Protein AF-A0A0N4T976-F1 (afdb_monomer_lite)

pLDDT: mean 85.01, std 13.7, range [32.41, 97.25]

Organism: Brugia pahangi (NCBI:txid6280)

Structure (mmCIF, N/CA/C/O backbone):
data_AF-A0A0N4T976-F1
#
_entry.id   AF-A0A0N4T976-F1
#
loop_
_atom_site.group_PDB
_atom_site.id
_atom_site.type_symbol
_atom_site.label_atom_id
_atom_site.label_alt_id
_atom_site.label_comp_id
_atom_site.label_asym_id
_atom_site.label_entity_id
_atom_site.label_seq_id
_atom_site.pdbx_PDB_ins_code
_atom_site.Cartn_x
_atom_site.Cartn_y
_atom_site.Cartn_z
_atom_site.occupancy
_atom_site.B_iso_or_equiv
_atom_site.auth_seq_id
_atom_site.auth_comp_id
_atom_site.auth_asym_id
_atom_site.auth_atom_id
_atom_site.pdbx_PDB_model_num
ATOM 1 N N . MET A 1 1 ? -17.315 -23.292 -9.690 1.00 34.66 1 MET A N 1
ATOM 2 C CA . MET A 1 1 ? -17.155 -23.236 -8.217 1.00 34.66 1 MET A CA 1
ATOM 3 C C . MET A 1 1 ? -16.411 -21.990 -7.706 1.00 34.66 1 MET A C 1
ATOM 5 O O . MET A 1 1 ? -16.457 -21.754 -6.511 1.00 34.66 1 MET A O 1
ATOM 9 N N . GLY A 1 2 ? -15.776 -21.158 -8.552 1.00 32.41 2 GLY A N 1
ATOM 10 C CA . GLY A 1 2 ? -15.021 -19.973 -8.093 1.00 32.41 2 GLY A CA 1
ATOM 11 C C . GLY A 1 2 ? -15.820 -18.677 -7.853 1.00 32.41 2 GLY A C 1
ATOM 12 O O . GLY A 1 2 ? -15.347 -17.818 -7.122 1.00 32.41 2 GLY A O 1
ATOM 13 N N . SER A 1 3 ? -17.024 -18.519 -8.417 1.00 35.00 3 SER A N 1
ATOM 14 C CA . SER A 1 3 ? -17.801 -17.266 -8.312 1.00 35.00 3 SER A CA 1
ATOM 15 C C . SER A 1 3 ? -18.622 -17.134 -7.023 1.00 35.00 3 SER A C 1
ATOM 17 O O . SER A 1 3 ? -18.821 -16.027 -6.536 1.00 35.00 3 SER A O 1
ATOM 19 N N . SER A 1 4 ? -19.076 -18.248 -6.442 1.00 42.22 4 SER A N 1
ATOM 20 C CA . SER A 1 4 ? -19.858 -18.252 -5.197 1.00 42.22 4 SER A CA 1
ATOM 21 C C . SER A 1 4 ? -18.994 -18.007 -3.958 1.00 42.22 4 SER A C 1
ATOM 23 O O . SER A 1 4 ? -19.453 -17.396 -2.997 1.00 42.22 4 SER A O 1
ATOM 25 N N . ASN A 1 5 ? -17.733 -18.454 -3.975 1.00 56.62 5 ASN A N 1
ATOM 26 C CA . ASN A 1 5 ? -16.803 -18.227 -2.867 1.00 56.62 5 ASN A CA 1
ATOM 27 C C . ASN A 1 5 ? -16.339 -16.765 -2.808 1.00 56.62 5 ASN A C 1
ATOM 29 O O . ASN A 1 5 ? -16.358 -16.187 -1.727 1.00 56.62 5 ASN A O 1
ATOM 33 N N . SER A 1 6 ? -16.044 -16.130 -3.951 1.00 60.19 6 SER A N 1
ATOM 34 C CA . SER A 1 6 ? -15.643 -14.715 -3.973 1.00 60.19 6 SER A CA 1
ATOM 35 C C . SER A 1 6 ? -16.775 -13.762 -3.567 1.00 60.19 6 SER A C 1
ATOM 37 O O . SER A 1 6 ? -16.537 -12.791 -2.853 1.00 60.19 6 SER A O 1
ATOM 39 N N . GLN A 1 7 ? -18.024 -14.050 -3.955 1.00 62.41 7 GLN A N 1
ATOM 40 C CA . GLN A 1 7 ? -19.192 -13.276 -3.514 1.00 62.41 7 GLN A CA 1
ATOM 41 C C . GLN A 1 7 ? -19.429 -13.398 -2.004 1.00 62.41 7 GLN A C 1
ATOM 43 O O . GLN A 1 7 ? -19.669 -12.391 -1.337 1.00 62.41 7 GLN A O 1
ATOM 48 N N . ASN A 1 8 ? -19.307 -14.609 -1.453 1.00 72.31 8 ASN A N 1
ATOM 49 C CA . ASN A 1 8 ? -19.427 -14.833 -0.013 1.00 72.31 8 ASN A CA 1
ATOM 50 C C . ASN A 1 8 ? -18.283 -14.182 0.779 1.00 72.31 8 ASN A C 1
ATOM 52 O O . ASN A 1 8 ? -18.509 -13.756 1.908 1.00 72.31 8 ASN A O 1
ATOM 56 N N . ASP A 1 9 ? -17.070 -14.123 0.222 1.00 75.75 9 ASP A N 1
ATOM 57 C CA . ASP A 1 9 ? -15.935 -13.430 0.845 1.00 75.75 9 ASP A CA 1
ATOM 58 C C . ASP A 1 9 ? -16.145 -11.914 0.867 1.00 75.75 9 ASP A C 1
ATOM 60 O O . ASP A 1 9 ? -15.935 -11.280 1.899 1.00 75.75 9 ASP A O 1
ATOM 64 N N . ASN A 1 10 ? -16.632 -11.331 -0.231 1.00 81.31 10 ASN A N 1
ATOM 65 C CA . ASN A 1 10 ? -16.939 -9.903 -0.286 1.00 81.31 10 ASN A CA 1
ATOM 66 C C . ASN A 1 10 ? -18.028 -9.513 0.721 1.00 81.31 10 ASN A C 1
ATOM 68 O O . ASN A 1 10 ? -17.879 -8.514 1.420 1.00 81.31 10 ASN A O 1
ATOM 72 N N . LEU A 1 11 ? -19.099 -10.308 0.833 1.00 86.31 11 LEU A N 1
ATOM 73 C CA . LEU A 1 11 ? -20.157 -10.055 1.815 1.00 86.31 11 LEU A CA 1
ATOM 74 C C . LEU A 1 11 ? -19.621 -10.132 3.249 1.00 86.31 11 LEU A C 1
ATOM 76 O O . LEU A 1 11 ? -19.904 -9.248 4.055 1.00 86.31 11 LEU A O 1
ATOM 80 N N . PHE A 1 12 ? -18.809 -11.150 3.551 1.00 89.44 12 PHE A N 1
ATOM 81 C CA . PHE A 1 12 ? -18.183 -11.285 4.864 1.00 89.44 12 PHE A CA 1
ATOM 82 C C . PHE A 1 12 ? -17.306 -10.074 5.200 1.00 89.44 12 PHE A C 1
ATOM 84 O O . PHE A 1 12 ? -17.426 -9.528 6.291 1.00 89.44 12 PHE A O 1
ATOM 91 N N . LEU A 1 13 ? -16.474 -9.612 4.262 1.00 87.81 13 LEU A N 1
ATOM 92 C CA . LEU A 1 13 ? -15.619 -8.440 4.466 1.00 87.81 13 LEU A CA 1
ATOM 93 C C . LEU A 1 13 ? -16.423 -7.154 4.691 1.00 87.81 13 LEU A C 1
ATOM 95 O O . LEU A 1 13 ? -16.040 -6.349 5.537 1.00 87.81 13 LEU A O 1
ATOM 99 N N . ILE A 1 14 ? -17.548 -6.975 3.993 1.00 88.62 14 ILE A N 1
ATOM 100 C CA . ILE A 1 14 ? -18.451 -5.835 4.211 1.00 88.62 14 ILE A CA 1
ATOM 101 C C . ILE A 1 14 ? -19.030 -5.872 5.632 1.00 88.62 14 ILE A C 1
ATOM 103 O O . ILE A 1 14 ? -18.992 -4.862 6.338 1.00 88.62 14 ILE A O 1
ATOM 107 N N . CYS A 1 15 ? -19.532 -7.030 6.073 1.00 90.44 15 CYS A N 1
ATOM 108 C CA . CYS A 1 15 ? -20.059 -7.203 7.428 1.00 90.44 15 CYS A CA 1
ATOM 109 C C . CYS A 1 15 ? -18.972 -7.000 8.489 1.00 90.44 15 CYS A C 1
ATOM 111 O O . CYS A 1 15 ? -19.190 -6.279 9.461 1.00 90.44 15 CYS A O 1
ATOM 113 N N . LEU A 1 16 ? -17.788 -7.577 8.277 1.00 91.31 16 LEU A N 1
ATOM 114 C CA . LEU A 1 16 ? -16.643 -7.417 9.165 1.00 91.31 16 LEU A CA 1
ATOM 115 C C . LEU A 1 16 ? -16.243 -5.946 9.289 1.00 91.31 16 LEU A C 1
ATOM 117 O O . LEU A 1 16 ? -16.026 -5.474 10.396 1.00 91.31 16 LEU A O 1
ATOM 121 N N . ASN A 1 17 ? -16.193 -5.202 8.184 1.00 89.94 17 ASN A N 1
ATOM 122 C CA . ASN A 1 17 ? -15.875 -3.778 8.214 1.00 89.94 17 ASN A CA 1
ATOM 123 C C . ASN A 1 17 ? -16.874 -2.981 9.066 1.00 89.94 17 ASN A C 1
ATOM 125 O O . ASN A 1 17 ? -16.481 -2.106 9.833 1.00 89.94 17 ASN A O 1
ATOM 129 N N . HIS A 1 18 ? -18.165 -3.309 8.976 1.00 87.88 18 HIS A N 1
ATOM 130 C CA . HIS A 1 18 ? -19.182 -2.681 9.815 1.00 87.88 18 HIS A CA 1
ATOM 131 C C . HIS A 1 18 ? -18.975 -2.996 11.303 1.00 87.88 18 HIS A C 1
ATOM 133 O O . HIS A 1 18 ? -19.010 -2.090 12.131 1.00 87.88 18 HIS A O 1
ATOM 139 N N . LEU A 1 19 ? -18.696 -4.259 11.638 1.00 90.06 19 LEU A N 1
ATOM 140 C CA . LEU A 1 19 ? -18.420 -4.671 13.014 1.00 90.06 19 LEU A CA 1
ATOM 141 C C . LEU A 1 19 ? -17.137 -4.035 13.562 1.00 90.06 19 LEU A C 1
ATOM 143 O O . LEU A 1 19 ? -17.131 -3.569 14.697 1.00 90.06 19 LEU A O 1
ATOM 147 N N . LEU A 1 20 ? -16.076 -3.946 12.755 1.00 89.88 20 LEU A N 1
ATOM 148 C CA . LEU A 1 20 ? -14.839 -3.259 13.125 1.00 89.88 20 LEU A CA 1
ATOM 149 C C . LEU A 1 20 ? -15.099 -1.779 13.423 1.00 89.88 20 LEU A C 1
ATOM 151 O O . LEU A 1 20 ? -14.632 -1.276 14.439 1.00 89.88 20 LEU A O 1
ATOM 155 N N . ASN A 1 21 ? -15.906 -1.100 12.606 1.00 85.94 21 ASN A N 1
ATOM 156 C CA . ASN A 1 21 ? -16.278 0.297 12.848 1.00 85.94 21 ASN A CA 1
ATOM 157 C C . ASN A 1 21 ? -17.061 0.503 14.156 1.00 85.94 21 ASN A C 1
ATOM 159 O O . ASN A 1 21 ? -16.989 1.587 14.733 1.00 85.94 21 ASN A O 1
ATOM 163 N N . ILE A 1 22 ? -17.800 -0.509 14.618 1.00 85.81 22 ILE A N 1
ATOM 164 C CA . ILE A 1 22 ? -18.464 -0.499 15.929 1.00 85.81 22 ILE A CA 1
ATOM 165 C C . ILE A 1 22 ? -17.443 -0.768 17.039 1.00 85.81 22 ILE A C 1
ATOM 167 O O . ILE A 1 22 ? -17.411 -0.043 18.027 1.00 85.81 22 ILE A O 1
ATOM 171 N N . ALA A 1 23 ? -16.579 -1.770 16.865 1.00 86.50 23 ALA A N 1
ATOM 172 C CA . ALA A 1 23 ? -15.625 -2.212 17.882 1.00 86.50 23 ALA A CA 1
ATOM 173 C C . ALA A 1 23 ? -14.565 -1.161 18.247 1.00 86.50 23 ALA A C 1
ATOM 175 O O . ALA A 1 23 ? -14.009 -1.212 19.338 1.00 86.50 23 ALA A O 1
ATOM 176 N N . ILE A 1 24 ? -14.287 -0.195 17.365 1.00 84.19 24 ILE A N 1
ATOM 177 C CA . ILE A 1 24 ? -13.375 0.922 17.663 1.00 84.19 24 ILE A CA 1
ATOM 178 C C . ILE A 1 24 ? -14.014 2.044 18.497 1.00 84.19 24 ILE A C 1
ATOM 180 O O . ILE A 1 24 ? -13.346 3.022 18.821 1.00 84.19 24 ILE A O 1
ATOM 184 N N . ILE A 1 25 ? -15.297 1.929 18.841 1.00 82.56 25 ILE A N 1
ATOM 185 C CA . ILE A 1 25 ? -15.952 2.790 19.825 1.00 82.56 25 ILE A CA 1
ATOM 186 C C . ILE A 1 25 ? -15.873 2.062 21.170 1.00 82.56 25 ILE A C 1
ATOM 188 O O . ILE A 1 25 ? -16.407 0.963 21.309 1.00 82.56 25 ILE A O 1
ATOM 192 N N . SER A 1 26 ? -15.221 2.678 22.160 1.00 75.69 26 SER A N 1
ATOM 193 C CA . SER A 1 26 ? -14.882 2.044 23.447 1.00 75.69 26 SER A CA 1
ATOM 194 C C . SER A 1 26 ? -16.067 1.406 24.173 1.00 75.69 26 SER A C 1
ATOM 196 O O . SER A 1 26 ? -15.918 0.360 24.802 1.00 75.69 26 SER A O 1
ATOM 198 N N . ASP A 1 27 ? -17.253 1.998 24.044 1.00 79.06 27 ASP A N 1
ATOM 199 C CA . ASP A 1 27 ? -18.488 1.527 24.681 1.00 79.06 27 ASP A CA 1
ATOM 200 C C . ASP A 1 27 ? -18.948 0.157 24.149 1.00 79.06 27 ASP A C 1
ATOM 202 O O . ASP A 1 27 ? -19.719 -0.547 24.802 1.00 79.06 27 ASP A O 1
ATOM 206 N N . TYR A 1 28 ? -18.441 -0.252 22.983 1.00 83.06 28 TYR A N 1
ATOM 207 C CA . TYR A 1 28 ? -18.766 -1.510 22.315 1.00 83.06 28 TYR A CA 1
ATOM 208 C C . TYR A 1 28 ? -17.605 -2.514 22.330 1.00 83.06 28 TYR A C 1
ATOM 210 O O . TYR A 1 28 ? -17.580 -3.442 21.521 1.00 83.06 28 TYR A O 1
ATOM 218 N N . ALA A 1 29 ? -16.668 -2.393 23.279 1.00 84.06 29 ALA A N 1
ATOM 219 C CA . ALA A 1 29 ? -15.527 -3.306 23.414 1.00 84.06 29 ALA A CA 1
ATOM 220 C C . ALA A 1 29 ? -15.928 -4.795 23.510 1.00 84.06 29 ALA A C 1
ATOM 222 O O . ALA A 1 29 ? -15.172 -5.670 23.093 1.00 84.06 29 ALA A O 1
ATOM 223 N N . PHE A 1 30 ? -17.134 -5.100 24.004 1.00 86.00 30 PHE A N 1
ATOM 224 C CA . PHE A 1 30 ? -17.659 -6.469 24.078 1.00 86.00 30 PHE A CA 1
ATOM 225 C C . PHE A 1 30 ? -17.802 -7.146 22.701 1.00 86.00 30 PHE A C 1
ATOM 227 O O . PHE A 1 30 ? -17.744 -8.369 22.614 1.00 86.00 30 PHE A O 1
ATOM 234 N N . VAL A 1 31 ? -17.938 -6.368 21.618 1.00 90.19 31 VAL A N 1
ATOM 235 C CA . VAL A 1 31 ? -18.075 -6.876 20.241 1.00 90.19 31 VAL A CA 1
ATOM 236 C C . VAL A 1 31 ? -16.768 -7.502 19.731 1.00 90.19 31 VAL A C 1
ATOM 238 O O . VAL A 1 31 ? -16.795 -8.325 18.819 1.00 90.19 31 VAL A O 1
ATOM 241 N N . VAL A 1 32 ? -15.618 -7.181 20.333 1.00 91.12 32 VAL A N 1
ATOM 242 C CA . VAL A 1 32 ? -14.304 -7.714 19.928 1.00 91.12 32 VAL A CA 1
ATOM 243 C C . VAL A 1 32 ? -14.265 -9.245 19.976 1.00 91.12 32 VAL A C 1
ATOM 245 O O . VAL A 1 32 ? -13.757 -9.869 19.044 1.00 91.12 32 VAL A O 1
ATOM 248 N N . ALA A 1 33 ? -14.833 -9.857 21.019 1.00 90.62 33 ALA A N 1
ATOM 249 C CA . ALA A 1 33 ? -14.881 -11.313 21.159 1.00 90.62 33 ALA A CA 1
ATOM 250 C C . ALA A 1 33 ? -15.751 -11.971 20.072 1.00 90.62 33 ALA A C 1
ATOM 252 O O . ALA A 1 33 ? -15.353 -12.975 19.485 1.00 90.62 33 ALA A O 1
ATOM 253 N N . GLU A 1 34 ? -16.890 -11.359 19.746 1.00 91.94 34 GLU A N 1
ATOM 254 C CA . GLU A 1 34 ? -17.791 -11.831 18.687 1.00 91.94 34 GLU A CA 1
ATOM 255 C C . GLU A 1 34 ? -17.132 -11.743 17.303 1.00 91.94 34 GLU A C 1
ATOM 257 O O . GLU A 1 34 ? -17.253 -12.653 16.484 1.00 91.94 34 GLU A O 1
ATOM 262 N N . ILE A 1 35 ? -16.375 -10.670 17.042 1.00 93.19 35 ILE A N 1
ATOM 263 C CA . ILE A 1 35 ? -15.629 -10.521 15.786 1.00 93.19 35 ILE A CA 1
ATOM 264 C C . ILE A 1 35 ? -14.558 -11.606 15.658 1.00 93.19 35 ILE A C 1
ATOM 266 O O . ILE A 1 35 ? -14.418 -12.188 14.581 1.00 93.19 35 ILE A O 1
ATOM 270 N N . LYS A 1 36 ? -13.819 -11.893 16.737 1.00 93.69 36 LYS A N 1
ATOM 271 C CA . LYS A 1 36 ? -12.820 -12.971 16.754 1.00 93.69 36 LYS A CA 1
ATOM 272 C C . LYS A 1 36 ? -13.444 -14.309 16.394 1.00 93.69 36 LYS A C 1
ATOM 274 O O . LYS A 1 36 ? -12.993 -14.935 15.440 1.00 93.69 36 LYS A O 1
ATOM 279 N N . HIS A 1 37 ? -14.524 -14.677 17.079 1.00 90.94 37 HIS A N 1
ATOM 280 C CA . HIS A 1 37 ? -15.239 -15.922 16.815 1.00 90.94 37 HIS A CA 1
ATOM 281 C C . HIS A 1 37 ? -15.720 -15.995 15.358 1.00 90.94 37 HIS A C 1
ATOM 283 O O . HIS A 1 37 ? -15.533 -17.003 14.683 1.00 90.94 37 HIS A O 1
ATOM 289 N N . ALA A 1 38 ? -16.280 -14.905 14.822 1.00 91.12 38 ALA A N 1
ATOM 290 C CA . ALA A 1 38 ? -16.739 -14.866 13.435 1.00 91.12 38 ALA A CA 1
ATOM 291 C C . ALA A 1 38 ? -15.596 -15.025 12.411 1.00 91.12 38 ALA A C 1
ATOM 293 O O . ALA A 1 38 ? -15.791 -15.628 11.351 1.00 91.12 38 ALA A O 1
ATOM 294 N N . ILE A 1 39 ? -14.410 -14.476 12.697 1.00 91.25 39 ILE A N 1
ATOM 295 C CA . ILE A 1 39 ? -13.212 -14.657 11.867 1.00 91.25 39 ILE A CA 1
ATOM 296 C C . ILE A 1 39 ? -12.714 -16.099 11.964 1.00 91.25 39 ILE A C 1
ATOM 298 O O . ILE A 1 39 ? -12.453 -16.706 10.927 1.00 91.25 39 ILE A O 1
ATOM 302 N N . GLU A 1 40 ? -12.617 -16.653 13.171 1.00 90.00 40 GLU A N 1
ATOM 303 C CA . GLU A 1 40 ? -12.175 -18.028 13.416 1.00 90.00 40 GLU A CA 1
ATOM 304 C C . GLU A 1 40 ? -13.084 -19.041 12.709 1.00 90.00 40 GLU A C 1
ATOM 306 O O . GLU A 1 40 ? -12.584 -19.841 11.918 1.00 90.00 40 GLU A O 1
ATOM 311 N N . ASP A 1 41 ? -14.409 -18.920 12.845 1.00 89.44 41 ASP A N 1
ATOM 312 C CA . ASP A 1 41 ? -15.392 -19.753 12.133 1.00 89.44 41 ASP A CA 1
ATOM 313 C C . ASP A 1 41 ? -15.231 -19.661 10.608 1.00 89.44 41 ASP A C 1
ATOM 315 O O . ASP A 1 41 ? -15.305 -20.651 9.866 1.00 89.44 41 ASP A O 1
ATOM 319 N N . ARG A 1 42 ? -15.022 -18.440 10.094 1.00 88.12 42 ARG A N 1
ATOM 320 C CA . ARG A 1 42 ? -14.808 -18.219 8.659 1.00 88.12 42 ARG A CA 1
ATOM 321 C C . ARG A 1 42 ? -13.517 -18.890 8.202 1.00 88.12 42 ARG A C 1
ATOM 323 O O . ARG A 1 42 ? -13.490 -19.497 7.127 1.00 88.12 42 ARG A O 1
ATOM 330 N N . MET A 1 43 ? -12.456 -18.765 8.988 1.00 88.50 43 MET A N 1
ATOM 331 C CA . MET A 1 43 ? -11.154 -19.340 8.693 1.00 88.50 43 MET A CA 1
ATOM 332 C C . MET A 1 43 ? -11.192 -20.862 8.763 1.00 88.50 43 MET A C 1
ATOM 334 O O . MET A 1 43 ? -10.701 -21.496 7.837 1.00 88.50 43 MET A O 1
ATOM 338 N N . GLU A 1 44 ? -11.854 -21.462 9.746 1.00 86.56 44 GLU A N 1
ATOM 339 C CA . GLU A 1 44 ? -12.022 -22.915 9.827 1.00 86.56 44 GLU A CA 1
ATOM 340 C C . GLU A 1 44 ? -12.692 -23.473 8.560 1.00 86.56 44 GLU A C 1
ATOM 342 O O . GLU A 1 44 ? -12.263 -24.483 7.998 1.00 86.56 44 GLU A O 1
ATOM 347 N N . LYS A 1 45 ? -13.681 -22.749 8.024 1.00 85.00 45 LYS A N 1
ATOM 348 C CA . LYS A 1 45 ? -14.437 -23.175 6.842 1.00 85.00 45 LYS A CA 1
ATOM 349 C C . LYS A 1 45 ? -13.708 -22.992 5.506 1.00 85.00 45 LYS A C 1
ATOM 351 O O . LYS A 1 45 ? -13.942 -23.769 4.580 1.00 85.00 45 LYS A O 1
ATOM 356 N N . TYR A 1 46 ? -12.877 -21.957 5.364 1.00 80.69 46 TYR A N 1
ATOM 357 C CA . TYR A 1 46 ? -12.311 -21.559 4.061 1.00 80.69 46 TYR A CA 1
ATOM 358 C C . TYR A 1 46 ? -10.779 -21.467 4.028 1.00 80.69 46 TYR A C 1
ATOM 360 O O . TYR A 1 46 ? -10.196 -21.276 2.960 1.00 80.69 46 TYR A O 1
ATOM 368 N N . SER A 1 47 ? -10.100 -21.554 5.170 1.00 81.38 47 SER A N 1
ATOM 369 C CA . SER A 1 47 ? -8.654 -21.342 5.325 1.00 81.38 47 SER A CA 1
ATOM 370 C C . SER A 1 47 ? -8.125 -21.978 6.624 1.00 81.38 47 SER A C 1
ATOM 372 O O . SER A 1 47 ? -7.403 -21.330 7.377 1.00 81.38 47 SER A O 1
ATOM 374 N N . SER A 1 48 ? -8.472 -23.245 6.882 1.00 78.88 48 SER A N 1
ATOM 375 C CA . SER A 1 48 ? -8.291 -23.923 8.184 1.00 78.88 48 SER A CA 1
ATOM 376 C C . SER A 1 48 ? -6.853 -23.971 8.715 1.00 78.88 48 SER A C 1
ATOM 378 O O . SER A 1 48 ? -6.640 -24.186 9.901 1.00 78.88 48 SER A O 1
ATOM 380 N N . ASN A 1 49 ? -5.859 -23.785 7.844 1.00 84.00 49 ASN A N 1
ATOM 381 C CA . ASN A 1 49 ? -4.436 -23.860 8.190 1.00 84.00 49 ASN A CA 1
ATOM 382 C C . ASN A 1 49 ? -3.773 -22.481 8.321 1.00 84.00 49 ASN A C 1
ATOM 384 O O . ASN A 1 49 ? -2.547 -22.390 8.339 1.00 84.00 49 ASN A O 1
ATOM 388 N N . LEU A 1 50 ? -4.558 -21.404 8.315 1.00 89.56 50 LEU A N 1
ATOM 389 C CA . LEU A 1 50 ? -4.040 -20.046 8.330 1.00 89.56 50 LEU A CA 1
ATOM 390 C C . LEU A 1 50 ? -4.128 -19.448 9.735 1.00 89.56 50 LEU A C 1
ATOM 392 O O . LEU A 1 50 ? -5.136 -19.605 10.411 1.00 89.56 50 LEU A O 1
ATOM 396 N N . HIS A 1 51 ? -3.100 -18.714 10.158 1.00 90.50 51 HIS A N 1
ATOM 397 C CA . HIS A 1 51 ? -3.153 -17.951 11.407 1.00 90.50 51 HIS A CA 1
ATOM 398 C C . HIS A 1 51 ? -3.944 -16.637 11.219 1.00 90.50 51 HIS A C 1
ATOM 400 O O . HIS A 1 51 ? -3.816 -16.026 10.151 1.00 90.50 51 HIS A O 1
ATOM 406 N N . PRO A 1 52 ? -4.697 -16.125 12.219 1.00 90.94 52 PRO A N 1
ATOM 407 C CA . PRO A 1 52 ? -5.432 -14.854 12.110 1.00 90.94 52 PRO A CA 1
ATOM 408 C C . PRO A 1 52 ? -4.581 -13.674 11.614 1.00 90.94 52 PRO A C 1
ATOM 410 O O . PRO A 1 52 ? -4.976 -12.972 10.685 1.00 90.94 52 PRO A O 1
ATOM 413 N N . ARG A 1 53 ? -3.355 -13.518 12.134 1.00 91.81 53 ARG A N 1
ATOM 414 C CA . ARG A 1 53 ? -2.349 -12.567 11.609 1.00 91.81 53 ARG A CA 1
ATOM 415 C C . ARG A 1 53 ? -2.118 -12.683 10.100 1.00 91.81 53 ARG A C 1
ATOM 417 O O . ARG A 1 53 ? -2.129 -11.681 9.395 1.00 91.81 53 ARG A O 1
ATOM 424 N N . GLN A 1 54 ? -1.901 -13.895 9.590 1.00 91.38 54 GLN A N 1
ATOM 425 C CA . GLN A 1 54 ? -1.690 -14.110 8.156 1.00 91.38 54 GLN A CA 1
ATOM 426 C C . GLN A 1 54 ? -2.954 -13.770 7.368 1.00 91.38 54 GLN A C 1
ATOM 428 O O . GLN A 1 54 ? -2.866 -13.155 6.309 1.00 91.38 54 GLN A O 1
ATOM 433 N N . TRP A 1 55 ? -4.133 -14.110 7.900 1.00 92.00 55 TRP A N 1
ATOM 434 C CA . TRP A 1 55 ? -5.410 -13.756 7.278 1.00 92.00 55 TRP A CA 1
ATOM 435 C C . TRP A 1 55 ? -5.557 -12.242 7.148 1.00 92.00 55 TRP A C 1
ATOM 437 O O . TRP A 1 55 ? -5.864 -11.731 6.067 1.00 92.00 55 TRP A O 1
ATOM 447 N N . PHE A 1 56 ? -5.250 -11.526 8.230 1.00 93.38 56 PHE A N 1
ATOM 448 C CA . PHE A 1 56 ? -5.221 -10.075 8.247 1.00 93.38 56 PHE A CA 1
ATOM 449 C C . PHE A 1 56 ? -4.286 -9.521 7.180 1.00 93.38 56 PHE A C 1
ATOM 451 O O . PHE A 1 56 ? -4.717 -8.675 6.407 1.00 93.38 56 PHE A O 1
ATOM 458 N N . LEU A 1 57 ? -3.047 -10.012 7.069 1.00 93.06 57 LEU A N 1
ATOM 459 C CA . LEU A 1 57 ? -2.098 -9.516 6.063 1.00 93.06 57 LEU A CA 1
ATOM 460 C C . LEU A 1 57 ? -2.647 -9.620 4.636 1.00 93.06 57 LEU A C 1
ATOM 462 O O . LEU A 1 57 ? -2.459 -8.689 3.852 1.00 93.06 57 LEU A O 1
ATOM 466 N N . ARG A 1 58 ? -3.389 -10.690 4.326 1.00 92.19 58 ARG A N 1
ATOM 467 C CA . ARG A 1 58 ? -4.035 -10.876 3.018 1.00 92.19 58 ARG A CA 1
ATOM 468 C C . ARG A 1 58 ? -5.171 -9.885 2.770 1.00 92.19 58 ARG A C 1
ATOM 470 O O . ARG A 1 58 ? -5.379 -9.480 1.634 1.00 92.19 58 ARG A O 1
ATOM 477 N N . LYS A 1 59 ? -5.909 -9.492 3.815 1.00 91.25 59 LYS A N 1
ATOM 478 C CA . LYS A 1 59 ? -7.077 -8.585 3.736 1.00 91.25 59 LYS A CA 1
ATOM 479 C C . LYS A 1 59 ? -6.790 -7.149 4.182 1.00 91.25 59 LYS A C 1
ATOM 481 O O . LYS A 1 59 ? -7.666 -6.285 4.107 1.00 91.25 59 LYS A O 1
ATOM 486 N N . LYS A 1 60 ? -5.544 -6.876 4.571 1.00 92.50 60 LYS A N 1
ATOM 487 C CA . LYS A 1 60 ? -5.054 -5.633 5.171 1.00 92.50 60 LYS A CA 1
ATOM 488 C C . LYS A 1 60 ? -5.470 -4.401 4.387 1.00 92.50 60 LYS A C 1
ATOM 490 O O . LYS A 1 60 ? -6.001 -3.469 4.972 1.00 92.50 60 LYS A O 1
ATOM 495 N N . LYS A 1 61 ? -5.252 -4.399 3.070 1.00 91.12 61 LYS A N 1
ATOM 496 C CA . LYS A 1 61 ? -5.558 -3.255 2.200 1.00 91.12 61 LYS A CA 1
ATOM 497 C C . LYS A 1 61 ? -7.009 -2.799 2.361 1.00 91.12 61 LYS A C 1
ATOM 499 O O . LYS A 1 61 ? -7.266 -1.626 2.601 1.00 91.12 61 LYS A O 1
ATOM 504 N N . TYR A 1 62 ? -7.953 -3.737 2.300 1.00 89.38 62 TYR A N 1
ATOM 505 C CA . TYR A 1 62 ? -9.376 -3.435 2.449 1.00 89.38 62 TYR A CA 1
ATOM 506 C C . TYR A 1 62 ? -9.721 -2.955 3.865 1.00 89.38 62 TYR A C 1
ATOM 508 O O . TYR A 1 62 ? -10.415 -1.952 4.023 1.00 89.38 62 TYR A O 1
ATOM 516 N N . ILE A 1 63 ? -9.225 -3.650 4.891 1.00 92.44 63 ILE A N 1
ATOM 517 C CA . ILE A 1 63 ? -9.520 -3.325 6.294 1.00 92.44 63 ILE A CA 1
ATOM 518 C C . ILE A 1 63 ? -8.963 -1.941 6.651 1.00 92.44 63 ILE A C 1
ATOM 520 O O . ILE A 1 63 ? -9.686 -1.089 7.163 1.00 92.44 63 ILE A O 1
ATOM 524 N N . MET A 1 64 ? -7.693 -1.690 6.327 1.00 93.12 64 MET A N 1
ATOM 525 C CA . MET A 1 64 ? -7.001 -0.465 6.718 1.00 93.12 64 MET A CA 1
ATOM 526 C C . MET A 1 64 ? -7.486 0.760 5.950 1.00 93.12 64 MET A C 1
ATOM 528 O O . MET A 1 64 ? -7.586 1.825 6.553 1.00 93.12 64 MET A O 1
ATOM 532 N N . GLU A 1 65 ? -7.828 0.649 4.661 1.00 89.12 65 GLU A N 1
ATOM 533 C CA . GLU A 1 65 ? -8.380 1.794 3.924 1.00 89.12 65 GLU A CA 1
ATOM 534 C C . GLU A 1 65 ? -9.715 2.266 4.515 1.00 89.12 65 GLU A C 1
ATOM 536 O O . GLU A 1 65 ? -9.929 3.470 4.670 1.00 89.12 65 GLU A O 1
ATOM 541 N N . ASN A 1 66 ? -10.605 1.334 4.869 1.00 87.94 66 ASN A N 1
ATOM 542 C CA . ASN A 1 66 ? -11.901 1.674 5.453 1.00 87.94 66 ASN A CA 1
ATOM 543 C C . ASN A 1 66 ? -11.765 2.199 6.883 1.00 87.94 66 ASN A C 1
ATOM 545 O O . ASN A 1 66 ? -12.342 3.238 7.207 1.00 87.94 66 ASN A O 1
ATOM 549 N N . LEU A 1 67 ? -10.957 1.531 7.711 1.00 88.81 67 LEU A N 1
ATOM 550 C CA . LEU A 1 67 ? -10.719 1.966 9.082 1.00 88.81 67 LEU A CA 1
ATOM 551 C C . LEU A 1 67 ? -10.092 3.365 9.130 1.00 88.81 67 LEU A C 1
ATOM 553 O O . LEU A 1 67 ? -10.526 4.208 9.909 1.00 88.81 67 LEU A O 1
ATOM 557 N N . THR A 1 68 ? -9.107 3.641 8.269 1.00 90.00 68 THR A N 1
ATOM 558 C CA . THR A 1 68 ? -8.454 4.959 8.217 1.00 90.00 68 THR A CA 1
ATOM 559 C C . THR A 1 68 ? -9.466 6.064 7.920 1.00 90.00 68 THR A C 1
ATOM 561 O O . THR A 1 68 ? -9.473 7.093 8.591 1.00 90.00 68 THR A O 1
ATOM 564 N N . LYS A 1 69 ? -10.380 5.836 6.969 1.00 84.81 69 LYS A N 1
ATOM 565 C CA . LYS A 1 69 ? -11.459 6.787 6.672 1.00 84.81 69 LYS A CA 1
ATOM 566 C C . LYS A 1 69 ? -12.402 6.980 7.859 1.00 84.81 69 LYS A C 1
ATOM 568 O O . LYS A 1 69 ? -12.713 8.121 8.190 1.00 84.81 69 LYS A O 1
ATOM 573 N N . ARG A 1 70 ? -12.815 5.894 8.523 1.00 83.12 70 ARG A N 1
ATOM 574 C CA . ARG A 1 70 ? -13.674 5.947 9.721 1.00 83.12 70 ARG A CA 1
ATOM 575 C C . ARG A 1 70 ? -13.050 6.822 10.808 1.00 83.12 70 ARG A C 1
ATOM 577 O O . ARG A 1 70 ? -13.716 7.713 11.331 1.00 83.12 70 ARG A O 1
ATOM 584 N N . ILE A 1 71 ? -11.768 6.593 11.099 1.00 79.31 71 ILE A N 1
ATOM 585 C CA . ILE A 1 71 ? -10.997 7.341 12.099 1.00 79.31 71 ILE A CA 1
ATOM 586 C C . ILE A 1 71 ? -10.996 8.844 11.778 1.00 79.31 71 ILE A C 1
ATOM 588 O O . ILE A 1 71 ? -11.306 9.646 12.651 1.00 79.31 71 ILE A O 1
ATOM 592 N N . ILE A 1 72 ? -10.698 9.237 10.535 1.00 76.94 72 ILE A N 1
ATOM 593 C CA . ILE A 1 72 ? -10.563 10.656 10.150 1.00 76.94 72 ILE A CA 1
ATOM 594 C C . ILE A 1 72 ? -11.916 11.382 10.101 1.00 76.94 72 ILE A C 1
ATOM 596 O O . ILE A 1 72 ? -12.037 12.513 10.581 1.00 76.94 72 ILE A O 1
ATOM 600 N N . PHE A 1 73 ? -12.922 10.765 9.476 1.00 67.75 73 PHE A N 1
ATOM 601 C CA . PHE A 1 73 ? -14.148 11.464 9.086 1.00 67.75 73 PHE A CA 1
ATOM 602 C C . PHE A 1 73 ? -15.265 11.350 10.127 1.00 67.75 73 PHE A C 1
ATOM 604 O O . PHE A 1 73 ? -15.960 12.331 10.386 1.00 67.75 73 PHE A O 1
ATOM 611 N N . GLU A 1 74 ? -15.427 10.200 10.779 1.00 63.62 74 GLU A N 1
ATOM 612 C CA . GLU A 1 74 ? -16.633 9.923 11.577 1.00 63.62 74 GLU A CA 1
ATOM 613 C C . GLU A 1 74 ? -16.421 10.119 13.088 1.00 63.62 74 GLU A C 1
ATOM 615 O O . GLU A 1 74 ? -17.392 10.242 13.831 1.00 63.62 74 GLU A O 1
ATOM 620 N N . TYR A 1 75 ? -15.177 10.298 13.553 1.00 55.56 75 TYR A N 1
ATOM 621 C CA . TYR A 1 75 ? -14.908 10.765 14.925 1.00 55.56 75 TYR A CA 1
ATOM 622 C C . TYR A 1 75 ? -15.351 12.230 15.157 1.00 55.56 75 TYR A C 1
ATOM 624 O O . TYR A 1 75 ? -15.391 12.710 16.288 1.00 55.56 75 TYR A O 1
ATOM 632 N N . SER A 1 76 ? -15.724 12.948 14.088 1.00 48.88 76 SER A N 1
ATOM 633 C CA . SER A 1 76 ? -16.184 14.342 14.142 1.00 48.88 76 SER A CA 1
ATOM 634 C C . SER A 1 76 ? -17.649 14.523 14.571 1.00 48.88 76 SER A C 1
ATOM 636 O O . SER A 1 76 ? -18.019 15.615 15.002 1.00 48.88 76 SER A O 1
ATOM 638 N N . GLU A 1 77 ? -18.488 13.482 14.504 1.00 45.09 77 GLU A N 1
ATOM 639 C CA . GLU A 1 77 ? -19.913 13.598 14.860 1.00 45.09 77 GLU A CA 1
ATOM 640 C C . GLU A 1 77 ? -20.183 13.420 16.364 1.00 45.09 77 GLU A C 1
ATOM 642 O O . GLU A 1 77 ? -21.132 14.002 16.889 1.00 45.09 77 GLU A O 1
ATOM 647 N N . GLY A 1 78 ? -19.324 12.690 17.084 1.00 42.75 78 GLY A N 1
ATOM 648 C CA . GLY A 1 78 ? -19.483 12.418 18.521 1.00 42.75 78 GLY A CA 1
ATOM 649 C C . GLY A 1 78 ? -19.054 13.553 19.461 1.00 42.75 78 GLY A C 1
ATOM 650 O O . GLY A 1 78 ? -19.267 13.459 20.666 1.00 42.75 78 GLY A O 1
ATOM 651 N N . THR A 1 79 ? -18.448 14.627 18.945 1.00 43.91 79 THR A N 1
ATOM 652 C CA . THR A 1 79 ? -17.880 15.729 19.749 1.00 43.91 79 THR A CA 1
ATOM 653 C C . THR A 1 79 ? -18.753 16.985 19.791 1.00 43.91 79 THR A C 1
ATOM 655 O O . THR A 1 79 ? -18.355 18.005 20.362 1.00 43.91 79 THR A O 1
ATOM 658 N N . ARG A 1 80 ? -19.980 16.943 19.251 1.00 42.19 80 ARG A N 1
ATOM 659 C CA . ARG A 1 80 ? -20.943 18.027 19.478 1.00 42.19 80 ARG A CA 1
ATOM 660 C C . ARG A 1 80 ? -21.530 17.923 20.885 1.00 42.19 80 ARG A C 1
ATOM 662 O O . ARG A 1 80 ? -22.337 17.048 21.170 1.00 42.19 80 ARG A O 1
ATOM 669 N N . SER A 1 81 ? -21.178 18.924 21.691 1.00 45.84 81 SER A N 1
ATOM 670 C CA . SER A 1 81 ? -21.642 19.245 23.049 1.00 45.84 81 SER A CA 1
ATOM 671 C C . SER A 1 81 ? -20.859 18.595 24.200 1.00 45.84 81 SER A C 1
ATOM 673 O O . SER A 1 81 ? -21.019 17.418 24.493 1.00 45.84 81 SER A O 1
ATOM 675 N N . LEU A 1 82 ? -20.007 19.398 24.858 1.00 40.09 82 LEU A N 1
ATOM 676 C CA . LEU A 1 82 ? -20.049 19.701 26.302 1.00 40.09 82 LEU A CA 1
ATOM 677 C C . LEU A 1 82 ? -18.838 20.581 26.704 1.00 40.09 82 LEU A C 1
ATOM 679 O O . LEU A 1 82 ? -17.693 20.152 26.653 1.00 40.09 82 LEU A O 1
ATOM 683 N N . GLU A 1 83 ? -19.167 21.830 27.047 1.00 46.00 83 GLU A N 1
ATOM 684 C CA . GLU A 1 83 ? -18.545 22.771 28.001 1.00 46.00 83 GLU A CA 1
ATOM 685 C C . GLU A 1 83 ? -17.025 23.086 27.983 1.00 46.00 83 GLU A C 1
ATOM 687 O O . GLU A 1 83 ? -16.169 22.319 28.405 1.00 46.00 83 GLU A O 1
ATOM 692 N N . THR A 1 84 ? -16.741 24.335 27.578 1.00 45.09 84 THR A N 1
ATOM 693 C CA . THR A 1 84 ? -15.785 25.323 28.137 1.00 45.09 84 THR A CA 1
ATOM 694 C C . THR A 1 84 ? -14.582 24.826 28.962 1.00 45.09 84 THR A C 1
ATOM 696 O O . THR A 1 84 ? -14.499 25.034 30.170 1.00 45.09 84 THR A O 1
ATOM 699 N N . GLY A 1 85 ? -13.582 24.309 28.248 1.00 49.09 85 GLY A N 1
ATOM 700 C CA . GLY A 1 85 ? -12.150 24.365 28.574 1.00 49.09 85 GLY A CA 1
ATOM 701 C C . GLY A 1 85 ? -11.360 24.769 27.319 1.00 49.09 85 GLY A C 1
ATOM 702 O O . GLY A 1 85 ? -11.978 25.172 26.334 1.00 49.09 85 GLY A O 1
ATOM 703 N N . SER A 1 86 ? -10.024 24.653 27.321 1.00 52.28 86 SER A N 1
ATOM 704 C CA . SER A 1 86 ? -9.183 24.693 26.103 1.00 52.28 86 SER A CA 1
ATOM 705 C C . SER A 1 86 ? -9.635 23.579 25.142 1.00 52.28 86 SER A C 1
ATOM 707 O O . SER A 1 86 ? -9.164 22.447 25.188 1.00 52.28 86 SER A O 1
ATOM 709 N N . PHE A 1 87 ? -10.682 23.862 24.364 1.00 52.31 87 PHE A N 1
ATOM 710 C CA . PHE A 1 87 ? -11.502 22.853 23.689 1.00 52.31 87 PHE A CA 1
ATOM 711 C C . PHE A 1 87 ? -10.729 22.132 22.581 1.00 52.31 87 PHE A C 1
ATOM 713 O O . PHE A 1 87 ? -11.033 20.983 22.286 1.00 52.31 87 PHE A O 1
ATOM 720 N N . SER A 1 88 ? -9.712 22.775 21.997 1.00 56.28 88 SER A N 1
ATOM 721 C CA . SER A 1 88 ? -8.874 22.159 20.965 1.00 56.28 88 SER A CA 1
ATOM 722 C C . SER A 1 88 ? -7.988 21.054 21.534 1.00 56.28 88 SER A C 1
ATOM 724 O O . SER A 1 88 ? -8.011 19.950 21.013 1.00 56.28 88 SER A O 1
ATOM 726 N N . GLU A 1 89 ? -7.289 21.302 22.646 1.00 60.00 89 GLU A N 1
ATOM 727 C CA . GLU A 1 89 ? -6.348 20.328 23.224 1.00 60.00 89 GLU A CA 1
ATOM 728 C C . GLU A 1 89 ? -7.073 19.060 23.703 1.00 60.00 89 GLU A C 1
ATOM 730 O O . GLU A 1 89 ? -6.619 17.949 23.451 1.00 60.00 89 GLU A O 1
ATOM 735 N N . ILE A 1 90 ? -8.258 19.209 24.308 1.00 60.47 90 ILE A N 1
ATOM 736 C CA . ILE A 1 90 ? -9.073 18.074 24.775 1.00 60.47 90 ILE A CA 1
ATOM 737 C C . ILE A 1 90 ? -9.641 17.260 23.598 1.00 60.47 90 ILE A C 1
ATOM 739 O O . ILE A 1 90 ? -9.759 16.036 23.687 1.00 60.47 90 ILE A O 1
ATOM 743 N N . VAL A 1 91 ? -10.031 17.919 22.501 1.00 59.25 91 VAL A N 1
ATOM 744 C CA . VAL A 1 91 ? -10.527 17.237 21.294 1.00 59.25 91 VAL A CA 1
ATOM 745 C C . VAL A 1 91 ? -9.389 16.506 20.580 1.00 59.25 91 VAL A C 1
ATOM 747 O O . VAL A 1 91 ? -9.592 15.368 20.153 1.00 59.25 91 VAL A O 1
ATOM 750 N N . ASP A 1 92 ? -8.201 17.108 20.527 1.00 70.00 92 ASP A N 1
ATOM 751 C CA . ASP A 1 92 ? -7.006 16.512 19.933 1.00 70.00 92 ASP A CA 1
ATOM 752 C C . ASP A 1 92 ? -6.554 15.276 20.726 1.00 70.00 92 ASP A C 1
ATOM 754 O O . ASP A 1 92 ? -6.403 14.208 20.140 1.00 70.00 92 ASP A O 1
ATOM 758 N N . GLU A 1 93 ? -6.459 15.345 22.061 1.00 69.62 93 GLU A N 1
ATOM 759 C CA . GLU A 1 93 ? -6.110 14.187 22.906 1.00 69.62 93 GLU A CA 1
ATOM 760 C C . GLU A 1 93 ? -7.107 13.027 22.759 1.00 69.62 93 GLU A C 1
ATOM 762 O O . GLU A 1 93 ? -6.714 11.861 22.662 1.00 69.62 93 GLU A O 1
ATOM 767 N N . ARG A 1 94 ? -8.412 13.327 22.698 1.00 74.25 94 ARG A N 1
ATOM 768 C CA . ARG A 1 94 ? -9.447 12.305 22.470 1.00 74.25 94 ARG A CA 1
ATOM 769 C C . ARG A 1 94 ? -9.363 11.691 21.079 1.00 74.25 94 ARG A C 1
ATOM 771 O O . ARG A 1 94 ? -9.718 10.524 20.926 1.00 74.25 94 ARG A O 1
ATOM 778 N N . PHE A 1 95 ? -8.960 12.463 20.074 1.00 75.38 95 PHE A N 1
ATOM 779 C CA . PHE A 1 95 ? -8.757 11.976 18.714 1.00 75.38 95 PHE A CA 1
ATOM 780 C C . PHE A 1 95 ? -7.498 11.107 18.615 1.00 75.38 95 PHE A C 1
ATOM 782 O O . PHE A 1 95 ? -7.547 10.017 18.056 1.00 75.38 95 PHE A O 1
ATOM 789 N N . GLU A 1 96 ? -6.386 11.520 19.222 1.00 78.88 96 GLU A N 1
ATOM 790 C CA . GLU A 1 96 ? -5.185 10.684 19.290 1.00 78.88 96 GLU A CA 1
ATOM 791 C C . GLU A 1 96 ? -5.461 9.368 20.031 1.00 78.88 96 GLU A C 1
ATOM 793 O O . GLU A 1 96 ? -5.112 8.292 19.541 1.00 78.88 96 GLU A O 1
ATOM 798 N N . GLY A 1 97 ? -6.151 9.438 21.174 1.00 79.88 97 GLY A N 1
ATOM 799 C CA . GLY A 1 97 ? -6.534 8.262 21.954 1.00 79.88 97 GLY A CA 1
ATOM 800 C C . GLY A 1 97 ? -7.441 7.294 21.186 1.00 79.88 97 GLY A C 1
ATOM 801 O O . GLY A 1 97 ? -7.341 6.081 21.377 1.00 79.88 97 GLY A O 1
ATOM 802 N N . SER A 1 98 ? -8.282 7.786 20.270 1.00 84.00 98 SER A N 1
ATOM 803 C CA . SER A 1 98 ? -9.134 6.918 19.449 1.00 84.00 98 SER A CA 1
ATOM 804 C C . SER A 1 98 ? -8.362 6.183 18.358 1.00 84.00 98 SER A C 1
ATOM 806 O O . SER A 1 98 ? -8.676 5.027 18.075 1.00 84.00 98 SER A O 1
ATOM 808 N N . ILE A 1 99 ? -7.311 6.795 17.801 1.00 89.00 99 ILE A N 1
ATOM 809 C CA . ILE A 1 99 ? -6.387 6.123 16.877 1.00 89.00 99 ILE A CA 1
ATOM 810 C C . ILE A 1 99 ? -5.685 4.968 17.594 1.00 89.00 99 ILE A C 1
ATOM 812 O O . ILE A 1 99 ? -5.662 3.846 17.086 1.00 89.00 99 ILE A O 1
ATOM 816 N N . GLU A 1 100 ? -5.131 5.227 18.781 1.00 89.69 100 GLU A N 1
ATOM 817 C CA . GLU A 1 100 ? -4.435 4.208 19.576 1.00 89.69 100 GLU A CA 1
ATOM 818 C C . GLU A 1 100 ? -5.373 3.062 19.958 1.00 89.69 100 GLU A C 1
ATOM 820 O O . GLU A 1 100 ? -5.033 1.889 19.780 1.00 89.69 100 GLU A O 1
ATOM 825 N N . TYR A 1 101 ? -6.588 3.397 20.401 1.00 89.06 101 TYR A N 1
ATOM 826 C CA . TYR A 1 101 ? -7.608 2.409 20.722 1.00 89.06 101 TYR A CA 1
ATOM 827 C C . TYR A 1 101 ? -7.988 1.563 19.501 1.00 89.06 101 TYR A C 1
ATOM 829 O O . TYR A 1 101 ? -7.938 0.334 19.577 1.00 89.06 101 TYR A O 1
ATOM 837 N N . ALA A 1 102 ? -8.283 2.187 18.357 1.00 90.56 102 ALA A N 1
ATOM 838 C CA . ALA A 1 102 ? -8.660 1.484 17.133 1.00 90.56 102 ALA A CA 1
ATOM 839 C C . ALA A 1 102 ? -7.577 0.496 16.667 1.00 90.56 102 ALA A C 1
ATOM 841 O O . ALA A 1 102 ? -7.882 -0.630 16.268 1.00 90.56 102 ALA A O 1
ATOM 842 N N . LEU A 1 103 ? -6.302 0.885 16.759 1.00 91.81 103 LEU A N 1
ATOM 843 C CA . LEU A 1 103 ? -5.180 0.001 16.443 1.00 91.81 103 LEU A CA 1
ATOM 844 C C . LEU A 1 103 ? -5.047 -1.137 17.464 1.00 91.81 103 LEU A C 1
ATOM 846 O O . LEU A 1 103 ? -4.800 -2.275 17.065 1.00 91.81 103 LEU A O 1
ATOM 850 N N . SER A 1 104 ? -5.271 -0.874 18.757 1.00 90.69 104 SER A N 1
ATOM 851 C CA . SER A 1 104 ? -5.254 -1.916 19.795 1.00 90.69 104 SER A CA 1
ATOM 852 C C . SER A 1 104 ? -6.348 -2.972 19.591 1.00 90.69 104 SER A C 1
ATOM 854 O O . SER A 1 104 ? -6.100 -4.162 19.789 1.00 90.69 104 SER A O 1
ATOM 856 N N . VAL A 1 105 ? -7.525 -2.557 19.107 1.00 91.44 105 VAL A N 1
ATOM 857 C CA . VAL A 1 105 ? -8.633 -3.454 18.756 1.00 91.44 105 VAL A CA 1
ATOM 858 C C . VAL A 1 105 ? -8.224 -4.390 17.619 1.00 91.44 105 VAL A C 1
ATOM 860 O O . VAL A 1 105 ? -8.453 -5.593 17.712 1.00 91.44 105 VAL A O 1
ATOM 863 N N . LEU A 1 106 ? -7.554 -3.886 16.577 1.00 93.62 106 LEU A N 1
ATOM 864 C CA . LEU A 1 106 ? -7.032 -4.737 15.500 1.00 93.62 106 LEU A CA 1
ATOM 865 C C . LEU A 1 106 ? -5.946 -5.701 15.984 1.00 93.62 106 LEU A C 1
ATOM 867 O O . LEU A 1 106 ? -5.964 -6.873 15.603 1.00 93.62 106 LEU A O 1
ATOM 871 N N . VAL A 1 107 ? -5.017 -5.220 16.818 1.00 93.00 107 VAL A N 1
ATOM 872 C CA . VAL A 1 107 ? -3.978 -6.064 17.426 1.00 93.00 107 VAL A CA 1
ATOM 873 C C . VAL A 1 107 ? -4.628 -7.224 18.167 1.00 93.00 107 VAL A C 1
ATOM 875 O O . VAL A 1 107 ? -4.227 -8.370 17.993 1.00 93.00 107 VAL A O 1
ATOM 878 N N . GLU A 1 108 ? -5.673 -6.936 18.938 1.00 92.81 108 GLU A N 1
ATOM 879 C CA . GLU A 1 108 ? -6.396 -7.948 19.682 1.00 92.81 108 GLU A CA 1
ATOM 880 C C . GLU A 1 108 ? -7.151 -8.918 18.768 1.00 92.81 108 GLU A C 1
ATOM 882 O O . GLU A 1 108 ? -6.975 -10.124 18.925 1.00 92.81 108 GLU A O 1
ATOM 887 N N . ILE A 1 109 ? -7.962 -8.422 17.827 1.00 93.88 109 ILE A N 1
ATOM 888 C CA . ILE A 1 109 ? -8.806 -9.235 16.932 1.00 93.88 109 ILE A CA 1
ATOM 889 C C . ILE A 1 109 ? -7.977 -10.206 16.092 1.00 93.88 109 ILE A C 1
ATOM 891 O O . ILE A 1 109 ? -8.349 -11.367 15.954 1.00 93.88 109 ILE A O 1
ATOM 895 N N . PHE A 1 110 ? -6.854 -9.745 15.544 1.00 92.62 110 PHE A N 1
ATOM 896 C CA . PHE A 1 110 ? -6.017 -10.543 14.644 1.00 92.62 110 PHE A CA 1
ATOM 897 C C . PHE A 1 110 ? -4.856 -11.240 15.350 1.00 92.62 110 PHE A C 1
ATOM 899 O O . PHE A 1 110 ? -3.945 -11.754 14.694 1.00 92.62 110 PHE A O 1
ATOM 906 N N . ASP A 1 111 ? -4.920 -11.280 16.681 1.00 90.31 111 ASP A N 1
ATOM 907 C CA . ASP A 1 111 ? -3.996 -11.985 17.557 1.00 90.31 111 ASP A CA 1
ATOM 908 C C . ASP A 1 111 ? -2.537 -11.528 17.402 1.00 90.31 111 ASP A C 1
ATOM 910 O O . ASP A 1 111 ? -1.613 -12.325 17.520 1.00 90.31 111 ASP A O 1
ATOM 914 N N . PHE A 1 112 ? -2.285 -10.250 17.101 1.00 91.50 112 PHE A N 1
ATOM 915 C CA . PHE A 1 112 ? -0.933 -9.682 17.126 1.00 91.50 112 PHE A CA 1
ATOM 916 C C . PHE A 1 112 ? -0.411 -9.583 18.564 1.00 91.50 112 PHE A C 1
ATOM 918 O O . PHE A 1 112 ? -1.167 -9.406 19.517 1.00 91.50 112 PHE A O 1
ATOM 925 N N . SER A 1 113 ? 0.908 -9.701 18.731 1.00 87.94 113 SER A N 1
ATOM 926 C CA . SER A 1 113 ? 1.515 -9.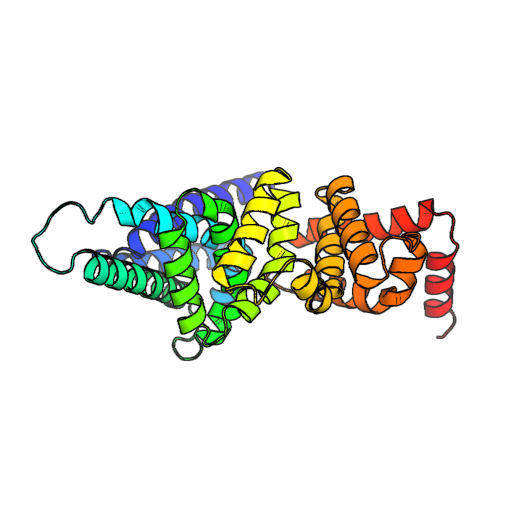614 20.059 1.00 87.94 113 SER A CA 1
ATOM 927 C C . SER A 1 113 ? 1.366 -8.196 20.600 1.00 87.94 113 SER A C 1
ATOM 929 O O . SER A 1 113 ? 1.825 -7.244 19.967 1.00 87.94 113 SER A O 1
ATOM 931 N N . LYS A 1 114 ? 0.777 -8.058 21.793 1.00 83.25 114 LYS A N 1
ATOM 932 C CA . LYS A 1 114 ? 0.669 -6.764 22.486 1.00 83.25 114 LYS A CA 1
ATOM 933 C C . LYS A 1 114 ? 2.049 -6.186 22.831 1.00 83.25 114 LYS A C 1
ATOM 935 O O . LYS A 1 114 ? 2.204 -4.969 22.863 1.00 83.25 114 LYS A O 1
ATOM 940 N N . ASP A 1 115 ? 3.049 -7.050 22.997 1.00 83.75 115 ASP A N 1
ATOM 941 C CA . ASP A 1 115 ? 4.431 -6.665 23.300 1.00 83.75 115 ASP A CA 1
ATOM 942 C C . ASP A 1 115 ? 5.244 -6.274 22.051 1.00 83.75 115 ASP A C 1
ATOM 944 O O . ASP A 1 115 ? 6.335 -5.721 22.176 1.00 83.75 115 ASP A O 1
ATOM 948 N N . ASP A 1 116 ? 4.725 -6.537 20.845 1.00 82.00 116 ASP A N 1
ATOM 949 C CA . ASP A 1 116 ? 5.391 -6.250 19.566 1.00 82.00 116 ASP A CA 1
ATOM 950 C C . ASP A 1 116 ? 4.484 -5.434 18.632 1.00 82.00 116 ASP A C 1
ATOM 952 O O . ASP A 1 116 ? 4.179 -5.802 17.492 1.00 82.00 116 ASP A O 1
ATOM 956 N N . ILE A 1 117 ? 4.031 -4.286 19.142 1.00 84.94 117 ILE A N 1
ATOM 957 C CA . ILE A 1 117 ? 3.240 -3.331 18.360 1.00 84.94 117 ILE A CA 1
ATOM 958 C C . ILE A 1 117 ? 4.034 -2.774 17.172 1.00 84.94 117 ILE A C 1
ATOM 960 O O . ILE A 1 117 ? 3.451 -2.432 16.148 1.00 84.94 117 ILE A O 1
ATOM 964 N N . GLU A 1 118 ? 5.364 -2.707 17.274 1.00 84.75 118 GLU A N 1
ATOM 965 C CA . GLU A 1 118 ? 6.213 -2.180 16.206 1.00 84.75 118 GLU A CA 1
ATOM 966 C C . GLU A 1 118 ? 6.124 -3.047 14.943 1.00 84.75 118 GLU A C 1
ATOM 968 O O . GLU A 1 118 ? 5.983 -2.509 13.843 1.00 84.75 118 GLU A O 1
ATOM 973 N N . SER A 1 119 ? 6.142 -4.376 15.094 1.00 85.56 119 SER A N 1
ATOM 974 C CA . SER A 1 119 ? 5.966 -5.316 13.984 1.00 85.56 119 SER A CA 1
ATOM 975 C C . SER A 1 119 ? 4.603 -5.154 13.307 1.00 85.56 119 SER A C 1
ATOM 977 O O . SER A 1 119 ? 4.540 -4.983 12.089 1.00 85.56 119 SER A O 1
ATOM 979 N N . PHE A 1 120 ? 3.519 -5.068 14.090 1.00 91.19 120 PHE A N 1
ATOM 980 C CA . PHE A 1 120 ? 2.182 -4.777 13.558 1.00 91.19 120 PHE A CA 1
ATOM 981 C C . PHE A 1 120 ? 2.155 -3.447 12.788 1.00 91.19 120 PHE A C 1
ATOM 983 O O . PHE A 1 120 ? 1.701 -3.384 11.641 1.00 91.19 120 PHE A O 1
ATOM 990 N N . MET A 1 121 ? 2.701 -2.387 13.387 1.00 92.31 121 MET A N 1
ATOM 991 C CA . MET A 1 121 ? 2.745 -1.059 12.782 1.00 92.31 121 MET A CA 1
ATOM 992 C C . MET A 1 121 ? 3.575 -1.034 11.497 1.00 92.31 121 MET A C 1
ATOM 994 O O . MET A 1 121 ? 3.216 -0.337 10.550 1.00 92.31 121 MET A O 1
ATOM 998 N N . ARG A 1 122 ? 4.650 -1.822 11.402 1.00 88.38 122 ARG A N 1
ATOM 999 C CA . ARG A 1 122 ? 5.440 -1.954 10.169 1.00 88.38 122 ARG A CA 1
ATOM 1000 C C . ARG A 1 122 ? 4.598 -2.461 8.998 1.00 88.38 122 ARG A C 1
ATOM 1002 O O . ARG A 1 122 ? 4.790 -1.999 7.875 1.00 88.38 122 ARG A O 1
ATOM 1009 N N . ASP A 1 123 ? 3.642 -3.350 9.255 1.00 89.06 123 ASP A N 1
ATOM 1010 C CA . ASP A 1 123 ? 2.774 -3.891 8.213 1.00 89.06 123 ASP A CA 1
ATOM 1011 C C . ASP A 1 123 ? 1.626 -2.951 7.832 1.00 89.06 123 ASP A C 1
ATOM 1013 O O . ASP A 1 123 ? 1.291 -2.868 6.644 1.00 89.06 123 ASP A O 1
ATOM 1017 N N . VAL A 1 124 ? 1.024 -2.240 8.794 1.00 92.81 124 VAL A N 1
ATOM 1018 C CA . VAL A 1 124 ? -0.172 -1.409 8.549 1.00 92.81 124 VAL A CA 1
ATOM 1019 C C . VAL A 1 124 ? 0.124 0.047 8.198 1.00 92.81 124 VAL A C 1
ATOM 1021 O O . VAL A 1 124 ? -0.664 0.661 7.477 1.00 92.81 124 VAL A O 1
ATOM 1024 N N . CYS A 1 125 ? 1.251 0.606 8.651 1.00 93.94 125 CYS A N 1
ATOM 1025 C CA . CYS A 1 125 ? 1.570 2.024 8.463 1.00 93.94 125 CYS A CA 1
ATOM 1026 C C . CYS A 1 125 ? 1.510 2.490 7.008 1.00 93.94 125 CYS A C 1
ATOM 1028 O O . CYS A 1 125 ? 0.871 3.516 6.779 1.00 93.94 125 CYS A O 1
ATOM 1030 N N . PRO A 1 126 ? 2.091 1.778 6.020 1.00 93.94 126 PRO A N 1
ATOM 1031 C CA . PRO A 1 126 ? 2.011 2.226 4.634 1.00 93.94 126 PRO A CA 1
ATOM 1032 C C . PRO A 1 126 ? 0.562 2.419 4.163 1.00 93.94 126 PRO A C 1
ATOM 1034 O O . PRO A 1 126 ? 0.258 3.398 3.484 1.00 93.94 126 PRO A O 1
ATOM 1037 N N . GLU A 1 127 ? -0.364 1.541 4.555 1.00 94.25 127 GLU A N 1
ATOM 1038 C CA . GLU A 1 127 ? -1.775 1.655 4.161 1.00 94.25 127 GLU A CA 1
ATOM 1039 C C . GLU A 1 127 ? -2.472 2.846 4.820 1.00 94.25 127 GLU A C 1
ATOM 1041 O O . GLU A 1 127 ? -3.197 3.581 4.144 1.00 94.25 127 GLU A O 1
ATOM 1046 N N . ILE A 1 128 ? -2.221 3.066 6.114 1.00 94.50 128 ILE A N 1
ATOM 1047 C CA . ILE A 1 128 ? -2.781 4.196 6.867 1.00 94.50 128 ILE A CA 1
ATOM 1048 C C . ILE A 1 128 ? -2.253 5.514 6.294 1.00 94.50 128 ILE A C 1
ATOM 1050 O O . ILE A 1 128 ? -3.029 6.375 5.884 1.00 94.50 128 ILE A O 1
ATOM 1054 N N . VAL A 1 129 ? -0.926 5.654 6.210 1.00 95.31 129 VAL A N 1
ATOM 1055 C CA . VAL A 1 129 ? -0.255 6.883 5.770 1.00 95.31 129 VAL A CA 1
ATOM 1056 C C . VAL A 1 129 ? -0.645 7.223 4.338 1.00 95.31 129 VAL A C 1
ATOM 1058 O O . VAL A 1 129 ? -1.005 8.361 4.059 1.00 95.31 129 VAL A O 1
ATOM 1061 N N . THR A 1 130 ? -0.639 6.255 3.418 1.00 95.00 130 THR A N 1
ATOM 1062 C CA . THR A 1 130 ? -1.051 6.543 2.037 1.00 95.00 130 THR A CA 1
ATOM 1063 C C . THR A 1 130 ? -2.518 6.938 1.944 1.00 95.00 130 THR A C 1
ATOM 1065 O O . THR A 1 130 ? -2.833 7.841 1.181 1.00 95.00 130 THR A O 1
ATOM 1068 N N . SER A 1 131 ? -3.412 6.335 2.729 1.00 92.81 131 SER A N 1
ATOM 1069 C CA . SER A 1 131 ? -4.829 6.726 2.740 1.00 92.81 131 SER A CA 1
ATOM 1070 C C . SER A 1 131 ? -5.015 8.150 3.276 1.00 92.81 131 SER A C 1
ATOM 1072 O O . SER A 1 131 ? -5.679 8.954 2.632 1.00 92.81 131 SER A O 1
ATOM 1074 N N . LEU A 1 132 ? -4.331 8.496 4.371 1.00 93.69 132 LEU A N 1
ATOM 1075 C CA . LEU A 1 132 ? -4.278 9.853 4.929 1.00 93.69 132 LEU A CA 1
ATOM 1076 C C . LEU A 1 132 ? -3.773 10.888 3.911 1.00 93.69 132 LEU A C 1
ATOM 1078 O O . LEU A 1 132 ? -4.347 11.966 3.769 1.00 93.69 132 LEU A O 1
ATOM 1082 N N . LEU A 1 133 ? -2.705 10.560 3.179 1.00 94.06 133 LEU A N 1
ATOM 1083 C CA . LEU A 1 133 ? -2.114 11.452 2.179 1.00 94.06 133 LEU A CA 1
ATOM 1084 C C . LEU A 1 133 ? -3.037 11.711 0.987 1.00 94.06 133 LEU A C 1
ATOM 1086 O O . LEU A 1 133 ? -2.971 12.790 0.401 1.00 94.06 133 LEU A O 1
ATOM 1090 N N . LEU A 1 134 ? -3.881 10.746 0.621 1.00 91.50 134 LEU A N 1
ATOM 1091 C CA . LEU A 1 134 ? -4.842 10.912 -0.470 1.00 91.50 134 LEU A CA 1
ATOM 1092 C C . LEU A 1 134 ? -6.008 11.839 -0.096 1.00 91.50 134 LEU A C 1
ATOM 1094 O O . LEU A 1 134 ? -6.554 12.491 -0.983 1.00 91.50 134 LEU A O 1
ATOM 1098 N N . ASP A 1 135 ? -6.316 11.963 1.197 1.00 85.56 135 ASP A N 1
ATOM 1099 C CA . ASP A 1 135 ? -7.390 12.812 1.731 1.00 85.56 135 ASP A CA 1
ATOM 1100 C C . ASP A 1 135 ? -6.860 14.116 2.385 1.00 85.56 135 ASP A C 1
ATOM 1102 O O . ASP A 1 135 ? -7.612 14.887 2.987 1.00 85.56 135 ASP A O 1
ATOM 1106 N N . CYS A 1 136 ? -5.564 14.420 2.231 1.00 86.06 136 CYS A N 1
ATOM 1107 C CA . CYS A 1 136 ? -4.849 15.462 2.986 1.00 86.06 136 CYS A CA 1
ATOM 1108 C C . CYS A 1 136 ? -5.337 16.904 2.776 1.00 86.06 136 CYS A C 1
ATOM 1110 O O . CYS A 1 136 ? -5.045 17.781 3.590 1.00 86.06 136 CYS A O 1
ATOM 1112 N N . ILE A 1 137 ? -6.064 17.169 1.689 1.00 85.56 137 ILE A N 1
ATOM 1113 C CA . ILE A 1 137 ? -6.611 18.499 1.398 1.00 85.56 137 ILE A CA 1
ATOM 1114 C C . ILE A 1 137 ? -7.917 18.745 2.148 1.00 85.56 137 ILE A C 1
ATOM 1116 O O . ILE A 1 137 ? -8.167 19.877 2.554 1.00 85.56 137 ILE A O 1
ATOM 1120 N N . ALA A 1 138 ? -8.738 17.710 2.338 1.00 82.44 138 ALA A N 1
ATOM 1121 C CA . ALA A 1 138 ? -10.041 17.855 2.977 1.00 82.44 138 ALA A CA 1
ATOM 1122 C C . ALA A 1 138 ? -9.908 18.094 4.489 1.00 82.44 138 ALA A C 1
ATOM 1124 O O . ALA A 1 138 ? -10.626 18.915 5.045 1.00 82.44 138 ALA A O 1
ATOM 1125 N N . GLU A 1 139 ? -8.960 17.415 5.142 1.00 80.94 139 GLU A N 1
ATOM 1126 C CA . GLU A 1 139 ? -8.863 17.347 6.608 1.00 80.94 139 GLU A CA 1
ATOM 1127 C C . GLU A 1 139 ? -7.422 17.586 7.091 1.00 80.94 139 GLU A C 1
ATOM 1129 O O . GLU A 1 139 ? -6.874 16.824 7.887 1.00 80.94 139 GLU A O 1
ATOM 1134 N N . LYS A 1 140 ? -6.772 18.639 6.578 1.00 87.00 140 LYS A N 1
ATOM 1135 C CA . LYS A 1 140 ? -5.325 18.882 6.738 1.00 87.00 140 LYS A CA 1
ATOM 1136 C C . LYS A 1 140 ? -4.815 18.757 8.185 1.00 87.00 140 LYS A C 1
ATOM 1138 O O . LYS A 1 140 ? -3.790 18.116 8.412 1.00 87.00 140 LYS A O 1
ATOM 1143 N N . GLU A 1 141 ? -5.509 19.364 9.149 1.00 87.06 141 GLU A N 1
ATOM 1144 C CA . GLU A 1 141 ? -5.116 19.370 10.569 1.00 87.06 141 GLU A CA 1
ATOM 1145 C C . GLU A 1 141 ? -5.270 17.987 11.213 1.00 87.06 141 GLU A C 1
ATOM 1147 O O . GLU A 1 141 ? -4.323 17.481 11.814 1.00 87.06 141 GLU A O 1
ATOM 1152 N N . LYS A 1 142 ? -6.411 17.315 11.003 1.00 86.56 142 LYS A N 1
ATOM 1153 C CA . LYS A 1 142 ? -6.637 15.949 11.505 1.00 86.56 142 LYS A CA 1
ATOM 1154 C C . LYS A 1 142 ? -5.662 14.950 10.900 1.00 86.56 142 LYS A C 1
ATOM 1156 O O . LYS A 1 142 ? -5.166 14.071 11.597 1.00 86.56 142 LYS A O 1
ATOM 1161 N N . VAL A 1 143 ? -5.361 15.094 9.610 1.00 91.50 143 VAL A N 1
ATOM 1162 C CA . VAL A 1 143 ? -4.366 14.263 8.927 1.00 91.50 143 VAL A CA 1
ATOM 1163 C C . VAL A 1 143 ? -2.988 14.457 9.557 1.00 91.50 143 VAL A C 1
ATOM 1165 O O . VAL A 1 143 ? -2.286 13.478 9.797 1.00 91.50 143 VAL A O 1
ATOM 1168 N N . GLN A 1 144 ? -2.607 15.693 9.886 1.00 92.44 144 GLN A N 1
ATOM 1169 C CA . GLN A 1 144 ? -1.347 15.972 10.572 1.00 92.44 144 GLN A CA 1
ATOM 1170 C C . GLN A 1 144 ? -1.301 15.371 11.986 1.00 92.44 144 GLN A C 1
ATOM 1172 O O . GLN A 1 144 ? -0.296 14.749 12.333 1.00 92.44 144 GLN A O 1
ATOM 1177 N N . LEU A 1 145 ? -2.370 15.518 12.776 1.00 90.88 145 LEU A N 1
ATOM 1178 C CA . LEU A 1 145 ? -2.481 14.903 14.105 1.00 90.88 145 LEU A CA 1
ATOM 1179 C C . LEU A 1 145 ? -2.366 13.380 14.016 1.00 90.88 145 LEU A C 1
ATOM 1181 O O . LEU A 1 145 ? -1.518 12.791 14.681 1.00 90.88 145 LEU A O 1
ATOM 1185 N N . ALA A 1 146 ? -3.116 12.753 13.107 1.00 92.38 146 ALA A N 1
ATOM 1186 C CA . ALA A 1 146 ? -3.058 11.313 12.905 1.00 92.38 146 ALA A CA 1
ATOM 1187 C C . ALA A 1 146 ? -1.644 10.845 12.537 1.00 92.38 146 ALA A C 1
ATOM 1189 O O . ALA A 1 146 ? -1.131 9.902 13.135 1.00 92.38 146 ALA A O 1
ATOM 1190 N N . LEU A 1 147 ? -0.967 11.523 11.604 1.00 94.75 147 LEU A N 1
ATOM 1191 C CA . LEU A 1 147 ? 0.411 11.182 11.241 1.00 94.75 147 LEU A CA 1
ATOM 1192 C C . LEU A 1 147 ? 1.384 11.330 12.419 1.00 94.75 147 LEU A C 1
ATOM 1194 O O . LEU A 1 147 ? 2.265 10.485 12.571 1.00 94.75 147 LEU A O 1
ATOM 1198 N N . ASN A 1 148 ? 1.208 12.339 13.279 1.00 94.06 148 ASN A N 1
ATOM 1199 C CA . ASN A 1 148 ? 2.009 12.493 14.497 1.00 94.06 148 ASN A CA 1
ATOM 1200 C C . ASN A 1 148 ? 1.792 11.330 15.472 1.00 94.06 148 ASN A C 1
ATOM 1202 O O . ASN A 1 148 ? 2.768 10.777 15.984 1.00 94.06 148 ASN A O 1
ATOM 1206 N N . THR A 1 149 ? 0.542 10.913 15.686 1.00 92.31 149 THR A N 1
ATOM 1207 C CA . THR A 1 149 ? 0.219 9.745 16.517 1.00 92.31 149 THR A CA 1
ATOM 1208 C C . THR A 1 149 ? 0.850 8.476 15.947 1.00 92.31 149 THR A C 1
ATOM 1210 O O . THR A 1 149 ? 1.516 7.736 16.669 1.00 92.31 149 THR A O 1
ATOM 1213 N N . ILE A 1 150 ? 0.732 8.246 14.634 1.00 94.00 150 ILE A N 1
ATOM 1214 C CA . ILE A 1 150 ? 1.346 7.089 13.968 1.00 94.00 150 ILE A CA 1
ATOM 1215 C C . ILE A 1 150 ? 2.879 7.122 14.093 1.00 94.00 150 ILE A C 1
ATOM 1217 O O . ILE A 1 150 ? 3.480 6.088 14.388 1.00 94.00 150 ILE A O 1
ATOM 1221 N N . ALA A 1 151 ? 3.518 8.286 13.926 1.00 93.75 151 ALA A N 1
ATOM 1222 C CA . ALA A 1 151 ? 4.965 8.453 14.100 1.00 93.75 151 ALA A CA 1
ATOM 1223 C C . ALA A 1 151 ? 5.410 8.127 15.531 1.00 93.75 151 ALA A C 1
ATOM 1225 O O . ALA A 1 151 ? 6.394 7.406 15.722 1.00 93.75 151 ALA A O 1
ATOM 1226 N N . ARG A 1 152 ? 4.647 8.594 16.531 1.00 92.75 152 ARG A N 1
ATOM 1227 C CA . ARG A 1 152 ? 4.867 8.309 17.955 1.00 92.75 152 ARG A CA 1
ATOM 1228 C C . ARG A 1 152 ? 4.770 6.813 18.246 1.00 92.75 152 ARG A C 1
ATOM 1230 O O . ARG A 1 152 ? 5.692 6.260 18.843 1.00 92.75 152 ARG A O 1
ATOM 1237 N N . LEU A 1 153 ? 3.708 6.152 17.783 1.00 90.31 153 LEU A N 1
ATOM 1238 C CA . LEU A 1 153 ? 3.499 4.709 17.968 1.00 90.31 153 LEU A CA 1
ATOM 1239 C C . LEU A 1 153 ? 4.603 3.872 17.312 1.00 90.31 153 LEU A C 1
ATOM 1241 O O . LEU A 1 153 ? 5.084 2.905 17.896 1.00 90.31 153 LEU A O 1
ATOM 1245 N N . ARG A 1 154 ? 5.042 4.274 16.116 1.00 90.94 154 ARG A N 1
ATOM 1246 C CA . ARG A 1 154 ? 6.160 3.654 15.389 1.00 90.94 154 ARG A CA 1
ATOM 1247 C C . ARG A 1 154 ? 7.535 3.986 15.964 1.00 90.94 154 ARG A C 1
ATOM 1249 O O . ARG A 1 154 ? 8.497 3.329 15.582 1.00 90.94 154 ARG A O 1
ATOM 1256 N N . ARG A 1 155 ? 7.645 5.015 16.811 1.00 91.62 155 ARG A N 1
ATOM 1257 C CA . ARG A 1 155 ? 8.913 5.581 17.301 1.00 91.62 155 ARG A CA 1
ATOM 1258 C C . ARG A 1 155 ? 9.874 5.967 16.169 1.00 91.62 155 ARG A C 1
ATOM 1260 O O . ARG A 1 155 ? 11.080 5.754 16.266 1.00 91.62 155 ARG A O 1
ATOM 1267 N N . VAL A 1 156 ? 9.343 6.540 15.090 1.00 93.06 156 VAL A N 1
ATOM 1268 C CA . VAL A 1 156 ? 10.134 6.990 13.933 1.00 93.06 156 VAL A CA 1
ATOM 1269 C C . VAL A 1 156 ? 9.910 8.467 13.648 1.00 93.06 156 VAL A C 1
ATOM 1271 O O . VAL A 1 156 ? 8.916 9.056 14.063 1.00 93.06 156 VAL A O 1
ATOM 1274 N N . GLN A 1 157 ? 10.842 9.060 12.906 1.00 93.06 157 GLN A N 1
ATOM 1275 C CA . GLN A 1 157 ? 10.699 10.431 12.432 1.00 93.06 157 GLN A CA 1
ATOM 1276 C C . GLN A 1 157 ? 9.673 10.520 11.285 1.00 93.06 157 GLN A C 1
ATOM 1278 O O . GLN A 1 157 ? 9.548 9.561 10.512 1.00 93.06 157 GLN A O 1
ATOM 1283 N N . PRO A 1 158 ? 8.976 11.663 11.132 1.00 93.88 158 PRO A N 1
ATOM 1284 C CA . PRO A 1 158 ? 8.057 11.927 10.025 1.00 93.88 158 PRO A CA 1
ATOM 1285 C C . PRO A 1 158 ? 8.616 11.559 8.648 1.00 93.88 158 PRO A C 1
ATOM 1287 O O . PRO A 1 158 ? 7.920 10.954 7.838 1.00 93.88 158 PRO A O 1
ATOM 1290 N N . GLU A 1 159 ? 9.884 11.869 8.392 1.00 94.12 159 GLU A N 1
ATOM 1291 C CA . GLU A 1 159 ? 10.568 11.607 7.127 1.00 94.12 159 GLU A CA 1
ATOM 1292 C C . GLU A 1 159 ? 10.589 10.112 6.791 1.00 94.12 159 GLU A C 1
ATOM 1294 O O . GLU A 1 159 ? 10.287 9.725 5.664 1.00 94.12 159 GLU A O 1
ATOM 1299 N N . ILE A 1 160 ? 10.859 9.263 7.788 1.00 92.81 160 ILE A N 1
ATOM 1300 C CA . ILE A 1 160 ? 10.907 7.805 7.619 1.00 92.81 160 ILE A CA 1
ATOM 1301 C C . ILE A 1 160 ? 9.519 7.269 7.246 1.00 92.81 160 ILE A C 1
ATOM 1303 O O . ILE A 1 160 ? 9.412 6.432 6.350 1.00 92.81 160 ILE A O 1
ATOM 1307 N N . LEU A 1 161 ? 8.446 7.786 7.862 1.00 93.12 161 LEU A N 1
ATOM 1308 C CA . LEU A 1 161 ? 7.078 7.400 7.489 1.00 93.12 161 LEU A CA 1
ATOM 1309 C C . LEU A 1 161 ? 6.776 7.717 6.022 1.00 93.12 161 LEU A C 1
ATOM 1311 O O . LEU A 1 161 ? 6.165 6.900 5.329 1.00 93.12 161 LEU A O 1
ATOM 1315 N N . MET A 1 162 ? 7.186 8.898 5.552 1.00 94.69 162 MET A N 1
ATOM 1316 C CA . MET A 1 162 ? 6.945 9.322 4.171 1.00 94.69 162 MET A CA 1
ATOM 1317 C C . MET A 1 162 ? 7.774 8.496 3.184 1.00 94.69 162 MET A C 1
ATOM 1319 O O . MET A 1 162 ? 7.255 8.078 2.150 1.00 94.69 162 MET A O 1
ATOM 1323 N N . GLU A 1 163 ? 9.036 8.215 3.518 1.00 93.19 163 GLU A N 1
ATOM 1324 C CA . GLU A 1 163 ? 9.932 7.373 2.719 1.00 93.19 163 GLU A CA 1
ATOM 1325 C C . GLU A 1 163 ? 9.388 5.947 2.556 1.00 93.19 163 GLU A C 1
ATOM 1327 O O . GLU A 1 163 ? 9.333 5.433 1.439 1.00 93.19 163 GLU A O 1
ATOM 1332 N N . GLU A 1 164 ? 8.944 5.309 3.641 1.00 92.50 164 GLU A N 1
ATOM 1333 C CA . GLU A 1 164 ? 8.398 3.944 3.601 1.00 92.50 164 GLU A CA 1
ATOM 1334 C C . GLU A 1 164 ? 7.049 3.852 2.877 1.00 92.50 164 GLU A C 1
ATOM 1336 O O . GLU A 1 164 ? 6.730 2.823 2.281 1.00 92.50 164 GLU A O 1
ATOM 1341 N N . SER A 1 165 ? 6.257 4.924 2.904 1.00 93.88 165 SER A N 1
ATOM 1342 C CA . SER A 1 165 ? 4.913 4.948 2.310 1.00 93.88 165 SER A CA 1
ATOM 1343 C C . SER A 1 165 ? 4.914 5.326 0.826 1.00 93.88 165 SER A C 1
ATOM 1345 O O . SER A 1 165 ? 3.920 5.110 0.128 1.00 93.88 165 SER A O 1
ATOM 1347 N N . LEU A 1 166 ? 6.023 5.872 0.320 1.00 94.12 166 LEU A N 1
ATOM 1348 C CA . LEU A 1 166 ? 6.136 6.369 -1.049 1.00 94.12 166 LEU A CA 1
ATOM 1349 C C . LEU A 1 166 ? 5.856 5.311 -2.131 1.00 94.12 166 LEU A C 1
ATOM 1351 O O . LEU A 1 166 ? 5.081 5.622 -3.041 1.00 94.12 166 LEU A O 1
ATOM 1355 N N . PRO A 1 167 ? 6.410 4.079 -2.069 1.00 94.94 167 PRO A N 1
ATOM 1356 C CA . PRO A 1 167 ? 6.149 3.077 -3.102 1.00 94.94 167 PRO A CA 1
ATOM 1357 C C . PRO A 1 167 ? 4.654 2.759 -3.219 1.00 94.94 167 PRO A C 1
ATOM 1359 O O . PRO A 1 167 ? 4.098 2.756 -4.318 1.00 94.94 167 PRO A O 1
ATOM 1362 N N . LEU A 1 168 ? 3.975 2.589 -2.080 1.00 95.06 168 LEU A N 1
ATOM 1363 C CA . LEU A 1 168 ? 2.544 2.306 -2.056 1.00 95.06 168 LEU A CA 1
ATOM 1364 C C . LEU A 1 168 ? 1.711 3.507 -2.526 1.00 95.06 168 LEU A C 1
ATOM 1366 O O . LEU A 1 168 ? 0.715 3.312 -3.219 1.00 95.06 168 LEU A O 1
ATOM 1370 N N . LEU A 1 169 ? 2.121 4.746 -2.226 1.00 95.31 169 LEU A N 1
ATOM 1371 C CA . LEU A 1 169 ? 1.444 5.945 -2.734 1.00 95.31 169 LEU A CA 1
ATOM 1372 C C . LEU A 1 169 ? 1.440 5.970 -4.271 1.00 95.31 169 LEU A C 1
ATOM 1374 O O . LEU A 1 169 ? 0.405 6.225 -4.891 1.00 95.31 169 LEU A O 1
ATOM 1378 N N . LEU A 1 170 ? 2.583 5.651 -4.890 1.00 94.69 170 LEU A N 1
ATOM 1379 C CA . LEU A 1 170 ? 2.701 5.553 -6.346 1.00 94.69 170 LEU A CA 1
ATOM 1380 C C . LEU A 1 170 ? 1.831 4.428 -6.910 1.00 94.69 170 LEU A C 1
ATOM 1382 O O . LEU A 1 170 ? 1.172 4.620 -7.929 1.00 94.69 170 LEU A O 1
ATOM 1386 N N . VAL A 1 171 ? 1.763 3.285 -6.229 1.00 94.75 171 VAL A N 1
ATOM 1387 C CA . VAL A 1 171 ? 0.887 2.172 -6.616 1.00 94.75 171 VAL A CA 1
ATOM 1388 C C . VAL A 1 171 ? -0.598 2.541 -6.496 1.00 94.75 171 VAL A C 1
ATOM 1390 O O . VAL A 1 171 ? -1.375 2.231 -7.401 1.00 94.75 171 VAL A O 1
ATOM 1393 N N . LYS A 1 172 ? -1.020 3.278 -5.458 1.00 94.00 172 LYS A N 1
ATOM 1394 C CA . LYS A 1 172 ? -2.413 3.755 -5.335 1.00 94.00 172 LYS A CA 1
ATOM 1395 C C . LYS A 1 172 ? -2.805 4.722 -6.453 1.00 94.00 172 LYS A C 1
ATOM 1397 O O . LYS A 1 172 ? -3.950 4.686 -6.901 1.00 94.00 172 LYS A O 1
ATOM 1402 N N . HIS A 1 173 ? -1.866 5.520 -6.961 1.00 93.31 173 HIS A N 1
ATOM 1403 C CA . HIS A 1 173 ? -2.088 6.354 -8.147 1.00 93.31 173 HIS A CA 1
ATOM 1404 C C . HIS A 1 173 ? -2.388 5.532 -9.411 1.00 93.31 173 HIS A C 1
ATOM 1406 O O . HIS A 1 173 ? -3.149 5.994 -10.265 1.00 93.31 173 HIS A O 1
ATOM 1412 N N . LEU A 1 174 ? -1.832 4.319 -9.521 1.00 92.25 174 LEU A N 1
ATOM 1413 C CA . LEU A 1 174 ? -2.162 3.375 -10.593 1.00 92.25 174 LEU A CA 1
ATOM 1414 C C . LEU A 1 174 ? -3.549 2.764 -10.370 1.00 92.25 174 LEU A C 1
ATOM 1416 O O . LEU A 1 174 ? -4.424 2.908 -11.216 1.00 92.25 174 LEU A O 1
ATOM 1420 N N . PHE A 1 175 ? -3.762 2.127 -9.215 1.00 89.50 175 PHE A N 1
ATOM 1421 C CA . PHE A 1 175 ? -4.981 1.360 -8.930 1.00 89.50 175 PHE A CA 1
ATOM 1422 C C . PHE A 1 175 ? -6.262 2.187 -8.932 1.00 89.50 175 PHE A C 1
ATOM 1424 O O . PHE A 1 175 ? -7.299 1.701 -9.371 1.00 89.50 175 PHE A O 1
ATOM 1431 N N . LYS A 1 176 ? -6.208 3.405 -8.389 1.00 88.38 176 LYS A N 1
ATOM 1432 C CA . LYS A 1 176 ? -7.383 4.279 -8.269 1.00 88.38 176 LYS A CA 1
ATOM 1433 C C . LYS A 1 176 ? -7.504 5.258 -9.435 1.00 88.38 176 LYS A C 1
ATOM 1435 O O . LYS A 1 176 ? -8.317 6.169 -9.358 1.00 88.38 176 LYS A O 1
ATOM 1440 N N . ASP A 1 177 ? -6.655 5.104 -10.453 1.00 87.06 177 ASP A N 1
ATOM 1441 C CA . ASP A 1 177 ? -6.532 6.014 -11.590 1.00 87.06 177 ASP A CA 1
ATOM 1442 C C . ASP A 1 177 ? -6.568 7.499 -11.173 1.00 87.06 177 ASP A C 1
ATOM 1444 O O . ASP A 1 177 ? -7.273 8.329 -11.743 1.00 87.06 177 ASP A O 1
ATOM 1448 N N . LEU A 1 178 ? -5.822 7.843 -10.115 1.00 90.00 178 LEU A N 1
ATOM 1449 C CA . LEU A 1 178 ? -5.895 9.190 -9.542 1.00 90.00 178 LEU A CA 1
ATOM 1450 C C . LEU A 1 178 ? -5.366 10.225 -10.539 1.00 90.00 178 LEU A C 1
ATOM 1452 O O . LEU A 1 178 ? -4.533 9.923 -11.400 1.00 90.00 178 LEU A O 1
ATOM 1456 N N . SER A 1 179 ? -5.825 11.466 -10.398 1.00 90.69 179 SER A N 1
ATOM 1457 C CA . SER A 1 179 ? -5.299 12.569 -11.192 1.00 90.69 179 SER A CA 1
ATOM 1458 C C . SER A 1 179 ? -3.903 12.977 -10.714 1.00 90.69 179 SER A C 1
ATOM 1460 O O . SER A 1 179 ? -3.540 12.826 -9.543 1.00 90.69 179 SER A O 1
ATOM 1462 N N . ILE A 1 180 ? -3.132 13.589 -11.617 1.00 89.38 180 ILE A N 1
ATOM 1463 C CA . ILE A 1 180 ? -1.820 14.169 -11.294 1.00 89.38 180 ILE A CA 1
ATOM 1464 C C . ILE A 1 180 ? -1.939 15.196 -10.155 1.00 89.38 180 ILE A C 1
ATOM 1466 O O . ILE A 1 180 ? -1.047 15.279 -9.313 1.00 89.38 180 ILE A O 1
ATOM 1470 N N . GLN A 1 181 ? -3.056 15.930 -10.084 1.00 92.25 181 GLN A N 1
ATOM 1471 C CA . GLN A 1 181 ? -3.301 16.917 -9.033 1.00 92.25 181 GLN A CA 1
ATOM 1472 C C . GLN A 1 181 ? -3.371 16.281 -7.639 1.00 92.25 181 GLN A C 1
ATOM 1474 O O . GLN A 1 181 ? -2.803 16.830 -6.699 1.00 92.25 181 GLN A O 1
ATOM 1479 N N . VAL A 1 182 ? -4.017 15.117 -7.490 1.00 91.94 182 VAL A N 1
ATOM 1480 C CA . VAL A 1 182 ? -4.086 14.407 -6.198 1.00 91.94 182 VAL A CA 1
ATOM 1481 C C . VAL A 1 182 ? -2.683 14.031 -5.723 1.00 91.94 182 VAL A C 1
ATOM 1483 O O . VAL A 1 182 ? -2.333 14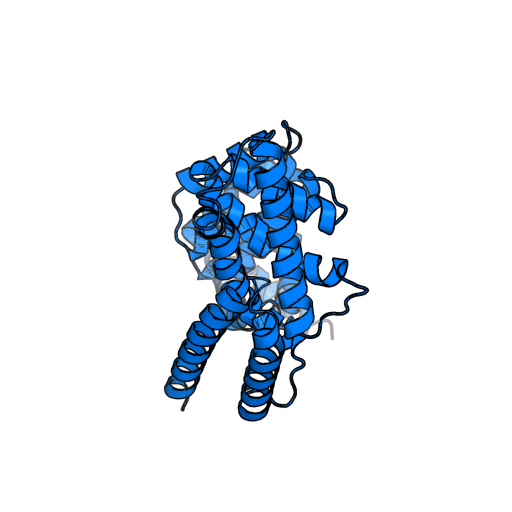.251 -4.566 1.00 91.94 182 VAL A O 1
ATOM 1486 N N . MET A 1 183 ? -1.837 13.551 -6.634 1.00 91.94 183 MET A N 1
ATOM 1487 C CA . MET A 1 183 ? -0.445 13.238 -6.312 1.00 91.94 183 MET A CA 1
ATOM 1488 C C . MET A 1 183 ? 0.380 14.473 -5.960 1.00 91.94 183 MET A C 1
ATOM 1490 O O . MET A 1 183 ? 1.162 14.435 -5.015 1.00 91.94 183 MET A O 1
ATOM 1494 N N . GLN A 1 184 ? 0.207 15.576 -6.687 1.00 92.06 184 GLN A N 1
ATOM 1495 C CA . GLN A 1 184 ? 0.876 16.836 -6.361 1.00 92.06 184 GLN A CA 1
ATOM 1496 C C . GLN A 1 184 ? 0.456 17.351 -4.983 1.00 92.06 184 GLN A C 1
ATOM 1498 O O . GLN A 1 184 ? 1.308 17.779 -4.210 1.00 92.06 184 GLN A O 1
ATOM 1503 N N . ASN A 1 185 ? -0.829 17.250 -4.645 1.00 94.44 185 ASN A N 1
ATOM 1504 C CA . ASN A 1 185 ? -1.344 17.614 -3.329 1.00 94.44 185 ASN A CA 1
ATOM 1505 C C . ASN A 1 185 ? -0.700 16.771 -2.221 1.00 94.44 185 ASN A C 1
ATOM 1507 O O . ASN A 1 185 ? -0.196 17.337 -1.254 1.00 94.44 185 ASN A O 1
ATOM 1511 N N . ALA A 1 186 ? -0.634 15.447 -2.398 1.00 94.50 186 ALA A N 1
ATOM 1512 C CA . ALA A 1 186 ? 0.027 14.551 -1.452 1.00 94.50 186 ALA A CA 1
ATOM 1513 C C . ALA A 1 186 ? 1.518 14.895 -1.274 1.00 94.50 186 ALA A C 1
ATOM 1515 O O . ALA A 1 186 ? 1.993 15.014 -0.147 1.00 94.50 186 ALA A O 1
ATOM 1516 N N . LEU A 1 187 ? 2.256 15.129 -2.365 1.00 92.81 187 LEU A N 1
ATOM 1517 C CA . LEU A 1 187 ? 3.680 15.488 -2.312 1.00 92.81 187 LEU A CA 1
ATOM 1518 C C . LEU A 1 187 ? 3.929 16.863 -1.672 1.00 92.81 187 LEU A C 1
ATOM 1520 O O . LEU A 1 187 ? 4.863 17.019 -0.884 1.00 92.81 187 LEU A O 1
ATOM 1524 N N . ASN A 1 188 ? 3.083 17.851 -1.967 1.00 93.25 188 ASN A N 1
ATOM 1525 C CA . ASN A 1 188 ? 3.147 19.169 -1.336 1.00 93.25 188 ASN A CA 1
ATOM 1526 C C . ASN A 1 188 ? 2.850 19.072 0.163 1.00 93.25 188 ASN A C 1
ATOM 1528 O O . ASN A 1 188 ? 3.536 19.699 0.972 1.00 93.25 188 ASN A O 1
ATOM 1532 N N . PHE A 1 189 ? 1.864 18.255 0.540 1.00 95.06 189 PHE A N 1
ATOM 1533 C CA . PHE A 1 189 ? 1.554 17.991 1.938 1.00 95.06 189 PHE A CA 1
ATOM 1534 C C . PHE A 1 189 ? 2.721 17.304 2.654 1.00 95.06 189 PHE A C 1
ATOM 1536 O O . PHE A 1 189 ? 3.073 17.736 3.745 1.00 95.06 189 PHE A O 1
ATOM 1543 N N . ILE A 1 190 ? 3.379 16.312 2.041 1.00 94.88 190 ILE A N 1
ATOM 1544 C CA . ILE A 1 190 ? 4.584 15.673 2.603 1.00 94.88 190 ILE A CA 1
ATOM 1545 C C . ILE A 1 190 ? 5.667 16.717 2.907 1.00 94.88 190 ILE A C 1
ATOM 1547 O O . ILE A 1 190 ? 6.222 16.736 4.009 1.00 94.88 190 ILE A O 1
ATOM 1551 N N . SER A 1 191 ? 5.941 17.617 1.958 1.00 93.31 191 SER A N 1
ATOM 1552 C CA . SER A 1 191 ? 6.926 18.686 2.155 1.00 93.31 191 SER A CA 1
ATOM 1553 C C . SER A 1 191 ? 6.519 19.657 3.259 1.00 93.31 191 SER A C 1
ATOM 1555 O O . SER A 1 191 ? 7.380 20.124 3.999 1.00 93.31 191 SER A O 1
ATOM 1557 N N . PHE A 1 192 ? 5.229 19.968 3.386 1.00 93.31 192 PHE A N 1
ATOM 1558 C CA . PHE A 1 192 ? 4.709 20.786 4.480 1.00 93.31 192 PHE A CA 1
ATOM 1559 C C . PHE A 1 192 ? 4.862 20.077 5.837 1.00 93.31 192 PHE A C 1
ATOM 1561 O O . PHE A 1 192 ? 5.415 20.652 6.773 1.00 93.31 192 PHE A O 1
ATOM 1568 N N . TYR A 1 193 ? 4.419 18.823 5.927 1.00 94.12 193 TYR A N 1
ATOM 1569 C CA . TYR A 1 193 ? 4.398 18.017 7.147 1.00 94.12 193 TYR A CA 1
ATOM 1570 C C . TYR A 1 193 ? 5.801 17.795 7.724 1.00 94.12 193 TYR A C 1
ATOM 1572 O O . TYR A 1 193 ? 6.026 17.961 8.920 1.00 94.12 193 TYR A O 1
ATOM 1580 N N . THR A 1 194 ? 6.768 17.515 6.852 1.00 93.69 194 THR A N 1
ATOM 1581 C CA . THR A 1 194 ? 8.180 17.315 7.217 1.00 93.69 194 THR A CA 1
ATOM 1582 C C . THR A 1 194 ? 8.966 18.624 7.336 1.00 93.69 194 THR A C 1
ATOM 1584 O O . THR A 1 194 ? 10.189 18.605 7.430 1.00 93.69 194 THR A O 1
ATOM 1587 N N . LYS A 1 195 ? 8.300 19.790 7.295 1.00 90.88 195 LYS A N 1
ATOM 1588 C CA . LYS A 1 195 ? 8.940 21.121 7.347 1.00 90.88 195 LYS A CA 1
ATOM 1589 C C . LYS A 1 195 ? 10.063 21.293 6.307 1.00 90.88 195 LYS A C 1
ATOM 1591 O O . LYS A 1 195 ? 11.067 21.953 6.562 1.00 90.88 195 LYS A O 1
ATOM 1596 N N . GLY A 1 196 ? 9.896 20.689 5.131 1.00 85.50 196 GLY A N 1
ATOM 1597 C CA . GLY A 1 196 ? 10.875 20.680 4.042 1.00 85.50 196 GLY A CA 1
ATOM 1598 C C . GLY A 1 196 ? 11.927 19.566 4.114 1.00 85.50 196 GLY A C 1
ATOM 1599 O O . GLY A 1 196 ? 12.734 19.468 3.190 1.00 85.50 196 GLY A O 1
ATOM 1600 N N . GLY A 1 197 ? 11.913 18.717 5.148 1.00 83.44 197 GLY A N 1
ATOM 1601 C CA . GLY A 1 197 ? 12.835 17.585 5.314 1.00 83.44 197 GLY A CA 1
ATOM 1602 C C . GLY A 1 197 ? 12.693 16.512 4.229 1.00 83.44 197 GLY A C 1
ATOM 1603 O O . GLY A 1 197 ? 13.691 15.935 3.793 1.00 83.44 197 GLY A O 1
ATOM 1604 N N . CYS A 1 198 ? 11.474 16.302 3.722 1.00 86.69 198 CYS A N 1
ATOM 1605 C CA . CYS A 1 198 ? 11.202 15.464 2.558 1.00 86.69 198 CYS A CA 1
ATOM 1606 C C . CYS A 1 198 ? 10.540 16.267 1.439 1.00 86.69 198 CYS A C 1
ATOM 1608 O O . CYS A 1 198 ? 9.393 16.689 1.547 1.00 86.69 198 CYS A O 1
ATOM 1610 N N . ASN A 1 199 ? 11.223 16.383 0.306 1.00 85.25 199 ASN A N 1
ATOM 1611 C CA . ASN A 1 199 ? 10.618 16.757 -0.966 1.00 85.25 199 ASN A CA 1
ATOM 1612 C C . ASN A 1 199 ? 10.739 15.598 -1.966 1.00 85.25 199 ASN A C 1
ATOM 1614 O O . ASN A 1 199 ? 11.401 14.592 -1.711 1.00 85.25 199 ASN A O 1
ATOM 1618 N N . TRP A 1 200 ? 10.102 15.729 -3.129 1.00 82.56 200 TRP A N 1
ATOM 1619 C CA . TRP A 1 200 ? 10.142 14.686 -4.156 1.00 82.56 200 TRP A CA 1
ATOM 1620 C C . TRP A 1 200 ? 11.575 14.282 -4.542 1.00 82.56 200 TRP A C 1
ATOM 1622 O O . TRP A 1 200 ? 11.859 13.098 -4.678 1.00 82.56 200 TRP A O 1
ATOM 1632 N N . SER A 1 201 ? 12.508 15.233 -4.638 1.00 83.69 201 SER A N 1
ATOM 1633 C CA . SER A 1 201 ? 13.903 14.931 -4.977 1.00 83.69 201 SER A CA 1
ATOM 1634 C C . SER A 1 201 ? 14.596 14.096 -3.898 1.00 83.69 201 SER A C 1
ATOM 1636 O O . SER A 1 201 ? 15.279 13.130 -4.230 1.00 83.69 201 SER A O 1
ATOM 1638 N N . THR A 1 202 ? 14.423 14.442 -2.619 1.00 85.31 202 THR A N 1
ATOM 1639 C CA . THR A 1 202 ? 15.053 13.721 -1.497 1.00 85.31 202 THR A CA 1
ATOM 1640 C C . THR A 1 202 ? 14.429 12.345 -1.274 1.00 85.31 202 THR A C 1
ATOM 1642 O O . THR A 1 202 ? 15.115 11.391 -0.915 1.00 85.31 202 THR A O 1
ATOM 1645 N N . LEU A 1 203 ? 13.120 12.234 -1.499 1.00 84.19 203 LEU A N 1
ATOM 1646 C CA . LEU A 1 203 ? 12.389 10.974 -1.434 1.00 84.19 203 LEU A CA 1
ATOM 1647 C C . LEU A 1 203 ? 12.876 10.009 -2.518 1.00 84.19 203 LEU A C 1
ATOM 1649 O O . LEU A 1 203 ? 13.218 8.862 -2.231 1.00 84.19 203 LEU A O 1
ATOM 1653 N N . VAL A 1 204 ? 12.988 10.495 -3.757 1.00 77.31 204 VAL A N 1
ATOM 1654 C CA . VAL A 1 204 ? 13.483 9.695 -4.878 1.00 77.31 204 VAL A CA 1
ATOM 1655 C C . VAL A 1 204 ? 14.941 9.294 -4.670 1.00 77.31 204 VAL A C 1
ATOM 1657 O O . VAL A 1 204 ? 15.259 8.126 -4.860 1.00 77.31 204 VAL A O 1
ATOM 1660 N N . SER A 1 205 ? 15.823 10.180 -4.197 1.00 82.19 205 SER A N 1
ATOM 1661 C CA . SER A 1 205 ? 17.229 9.805 -3.975 1.00 82.19 205 SER A CA 1
ATOM 1662 C C . SER A 1 205 ? 17.406 8.653 -2.980 1.00 82.19 205 SER A C 1
ATOM 1664 O O . SER A 1 205 ? 18.381 7.916 -3.077 1.00 82.19 205 SER A O 1
ATOM 1666 N N . LYS A 1 206 ? 16.476 8.487 -2.030 1.00 87.44 206 LYS A N 1
ATOM 1667 C CA . LYS A 1 206 ? 16.533 7.424 -1.018 1.00 87.44 206 LYS A CA 1
ATOM 1668 C C . LYS A 1 206 ? 15.767 6.159 -1.399 1.00 87.44 206 LYS A C 1
ATOM 1670 O O . LYS A 1 206 ? 16.143 5.090 -0.937 1.00 87.44 206 LYS A O 1
ATOM 1675 N N . LYS A 1 207 ? 14.691 6.286 -2.185 1.00 91.88 207 LYS A N 1
ATOM 1676 C CA . LYS A 1 207 ? 13.721 5.206 -2.449 1.00 91.88 207 LYS A CA 1
ATOM 1677 C C . LYS A 1 207 ? 13.466 4.921 -3.929 1.00 91.88 207 LYS A C 1
ATOM 1679 O O . LYS A 1 207 ? 12.508 4.222 -4.258 1.00 91.88 207 LYS A O 1
ATOM 1684 N N . ALA A 1 208 ? 14.288 5.453 -4.839 1.00 91.12 208 ALA A N 1
ATOM 1685 C CA . ALA A 1 208 ? 14.118 5.272 -6.285 1.00 91.12 208 ALA A CA 1
ATOM 1686 C C . ALA A 1 208 ? 14.039 3.796 -6.684 1.00 91.12 208 ALA A C 1
ATOM 1688 O O . ALA A 1 208 ? 13.174 3.427 -7.481 1.00 91.12 208 ALA A O 1
ATOM 1689 N N . TYR A 1 209 ? 14.921 2.961 -6.131 1.00 92.00 209 TYR A N 1
ATOM 1690 C CA . TYR A 1 209 ? 14.968 1.544 -6.466 1.00 92.00 209 TYR A CA 1
ATOM 1691 C C . TYR A 1 209 ? 13.709 0.817 -5.984 1.00 92.00 209 TYR A C 1
ATOM 1693 O O . TYR A 1 209 ? 13.023 0.197 -6.796 1.00 92.00 209 TYR A O 1
ATOM 1701 N N . GLU A 1 210 ? 13.327 0.967 -4.711 1.00 93.44 210 GLU A N 1
ATOM 1702 C CA . GLU A 1 210 ? 12.118 0.327 -4.182 1.00 93.44 210 GLU A CA 1
ATOM 1703 C C . GLU A 1 210 ? 10.849 0.817 -4.891 1.00 93.44 210 GLU A C 1
ATOM 1705 O O . GLU A 1 210 ? 9.980 0.011 -5.217 1.00 93.44 210 GLU A O 1
ATOM 1710 N N . CYS A 1 211 ? 10.753 2.114 -5.201 1.00 94.94 211 CYS A N 1
ATOM 1711 C CA . CYS A 1 211 ? 9.638 2.660 -5.977 1.00 94.94 211 CYS A CA 1
ATOM 1712 C C . CYS A 1 211 ? 9.583 2.064 -7.384 1.00 94.94 211 CYS A C 1
ATOM 1714 O O . CYS A 1 211 ? 8.508 1.697 -7.852 1.00 94.94 211 CYS A O 1
ATOM 171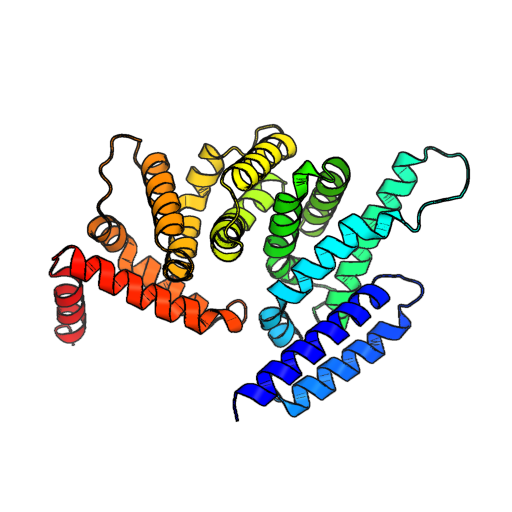6 N N . THR A 1 212 ? 10.731 1.941 -8.053 1.00 95.06 212 THR A N 1
ATOM 1717 C CA . THR A 1 212 ? 10.812 1.345 -9.391 1.00 95.06 212 THR A CA 1
ATOM 1718 C C . THR A 1 212 ? 10.350 -0.103 -9.360 1.00 95.06 212 THR A C 1
ATOM 1720 O O . THR A 1 212 ? 9.483 -0.481 -10.142 1.00 95.06 212 THR A O 1
ATOM 1723 N N . VAL A 1 213 ? 10.898 -0.912 -8.453 1.00 95.62 213 VAL A N 1
ATOM 1724 C CA . VAL A 1 213 ? 10.523 -2.322 -8.316 1.00 95.62 213 VAL A CA 1
ATOM 1725 C C . VAL A 1 213 ? 9.029 -2.450 -8.024 1.00 95.62 213 VAL A C 1
ATOM 1727 O O . VAL A 1 213 ? 8.349 -3.244 -8.668 1.00 95.62 213 VAL A O 1
ATOM 1730 N N . CYS A 1 214 ? 8.495 -1.629 -7.119 1.00 95.62 214 CYS A N 1
ATOM 1731 C CA . CYS A 1 214 ? 7.079 -1.642 -6.770 1.00 95.62 214 CYS A CA 1
ATOM 1732 C C . CYS A 1 214 ? 6.179 -1.259 -7.962 1.00 95.62 214 CYS A C 1
ATOM 1734 O O . CYS A 1 214 ? 5.148 -1.891 -8.190 1.00 95.62 214 CYS A O 1
ATOM 1736 N N . LEU A 1 215 ? 6.589 -0.284 -8.781 1.00 97.06 215 LEU A N 1
ATOM 1737 C CA . LEU A 1 215 ? 5.899 0.079 -10.025 1.00 97.06 215 LEU A CA 1
ATOM 1738 C C . LEU A 1 215 ? 5.971 -1.036 -11.073 1.00 97.06 215 LEU A C 1
ATOM 1740 O O . LEU A 1 215 ? 4.972 -1.311 -11.730 1.00 97.06 215 LEU A O 1
ATOM 1744 N N . LEU A 1 216 ? 7.122 -1.702 -11.210 1.00 97.25 216 LEU A N 1
ATOM 1745 C CA . LEU A 1 216 ? 7.282 -2.854 -12.100 1.00 97.25 216 LEU A CA 1
ATOM 1746 C C . LEU A 1 216 ? 6.397 -4.023 -11.662 1.00 97.25 216 LEU A C 1
ATOM 1748 O O . LEU A 1 216 ? 5.794 -4.669 -12.509 1.00 97.25 216 LEU A O 1
ATOM 1752 N N . GLN A 1 217 ? 6.262 -4.260 -10.356 1.00 97.00 217 GLN A N 1
ATOM 1753 C CA . GLN A 1 217 ? 5.367 -5.270 -9.778 1.00 97.00 217 GLN A CA 1
ATOM 1754 C C . GLN A 1 217 ? 3.880 -5.013 -10.063 1.00 97.00 217 GLN A C 1
ATOM 1756 O O . GLN A 1 217 ? 3.086 -5.950 -10.037 1.00 97.00 217 GLN A O 1
ATOM 1761 N N . HIS A 1 218 ? 3.520 -3.770 -10.386 1.00 97.00 218 HIS A N 1
ATOM 1762 C CA . HIS A 1 218 ? 2.154 -3.338 -10.691 1.00 97.00 218 HIS A CA 1
ATOM 1763 C C . HIS A 1 218 ? 1.999 -2.819 -12.126 1.00 97.00 218 HIS A C 1
ATOM 1765 O O . HIS A 1 218 ? 1.004 -2.171 -12.457 1.00 97.00 218 HIS A O 1
ATOM 1771 N N . LEU A 1 219 ? 2.971 -3.102 -12.996 1.00 96.75 219 LEU A N 1
ATOM 1772 C CA . LEU A 1 219 ? 3.031 -2.575 -14.356 1.00 96.75 219 LEU A CA 1
ATOM 1773 C C . LEU A 1 219 ? 1.785 -2.927 -15.176 1.00 96.75 219 LEU A C 1
ATOM 1775 O O . LEU A 1 219 ? 1.321 -2.108 -15.966 1.00 96.75 219 LEU A O 1
ATOM 1779 N N . CYS A 1 220 ? 1.216 -4.121 -14.979 1.00 95.69 220 CYS A N 1
ATOM 1780 C CA . CYS A 1 220 ? 0.040 -4.556 -15.730 1.00 95.69 220 CYS A CA 1
ATOM 1781 C C . CYS A 1 220 ? -1.257 -3.841 -15.317 1.00 95.69 220 CYS A C 1
ATOM 1783 O O . CYS A 1 220 ? -2.244 -3.952 -16.037 1.00 95.69 220 CYS A O 1
ATOM 1785 N N . VAL A 1 221 ? -1.279 -3.144 -14.173 1.00 94.62 221 VAL A N 1
ATOM 1786 C CA . VAL A 1 221 ? -2.471 -2.433 -13.681 1.00 94.62 221 VAL A CA 1
ATOM 1787 C C . VAL A 1 221 ? -2.752 -1.211 -14.546 1.00 94.62 221 VAL A C 1
ATOM 1789 O O . VAL A 1 221 ? -3.877 -1.008 -14.988 1.00 94.62 221 VAL A O 1
ATOM 1792 N N . HIS A 1 222 ? -1.722 -0.400 -14.794 1.00 94.44 222 HIS A N 1
ATOM 1793 C CA . HIS A 1 222 ? -1.810 0.771 -15.658 1.00 94.44 222 HIS A CA 1
ATOM 1794 C C . HIS A 1 222 ? -0.433 1.085 -16.251 1.00 94.44 222 HIS A C 1
ATOM 1796 O O . HIS A 1 222 ? 0.322 1.909 -15.730 1.00 94.44 222 HIS A O 1
ATOM 1802 N N . GLU A 1 223 ? -0.126 0.446 -17.378 1.00 94.31 223 GLU A N 1
ATOM 1803 C CA . GLU A 1 223 ? 1.200 0.467 -18.008 1.00 94.31 223 GLU A CA 1
ATOM 1804 C C . GLU A 1 223 ? 1.713 1.885 -18.281 1.00 94.31 223 GLU A C 1
ATOM 1806 O O . GLU A 1 223 ? 2.806 2.238 -17.846 1.00 94.31 223 GLU A O 1
ATOM 1811 N N . GLU A 1 224 ? 0.920 2.731 -18.943 1.00 92.81 224 GLU A N 1
ATOM 1812 C CA . GLU A 1 224 ? 1.353 4.082 -19.325 1.00 92.81 224 GLU A CA 1
ATOM 1813 C C . GLU A 1 224 ? 1.738 4.940 -18.113 1.00 92.81 224 GLU A C 1
ATOM 1815 O O . GLU A 1 224 ? 2.790 5.585 -18.099 1.00 92.81 224 GLU A O 1
ATOM 1820 N N . LYS A 1 225 ? 0.913 4.909 -17.061 1.00 93.69 225 LYS A N 1
ATOM 1821 C CA . LYS A 1 225 ? 1.127 5.675 -15.833 1.00 93.69 225 LYS A CA 1
ATOM 1822 C C . LYS A 1 225 ? 2.290 5.109 -15.014 1.00 93.69 225 LYS A C 1
ATOM 1824 O O . LYS A 1 225 ? 3.096 5.882 -14.496 1.00 93.69 225 LYS A O 1
ATOM 1829 N N . ALA A 1 226 ? 2.436 3.785 -14.945 1.00 95.62 226 ALA A N 1
ATOM 1830 C CA . ALA A 1 226 ? 3.591 3.146 -14.316 1.00 95.62 226 ALA A CA 1
ATOM 1831 C C . ALA A 1 226 ? 4.895 3.521 -15.039 1.00 95.62 226 ALA A C 1
ATOM 1833 O O . ALA A 1 226 ? 5.855 3.961 -14.404 1.00 95.62 226 ALA A O 1
ATOM 1834 N N . MET A 1 227 ? 4.903 3.460 -16.373 1.00 95.12 227 MET A N 1
ATOM 1835 C CA . MET A 1 227 ? 6.048 3.851 -17.195 1.00 95.12 227 MET A CA 1
ATOM 1836 C C . MET A 1 227 ? 6.365 5.342 -17.102 1.00 95.12 227 MET A C 1
ATOM 1838 O O . MET A 1 227 ? 7.539 5.716 -17.116 1.00 95.12 227 MET A O 1
ATOM 1842 N N . MET A 1 228 ? 5.354 6.203 -16.973 1.00 93.25 228 MET A N 1
ATOM 1843 C CA . MET A 1 228 ? 5.551 7.623 -16.686 1.00 93.25 228 MET A CA 1
ATOM 1844 C C . MET A 1 228 ? 6.318 7.812 -15.369 1.00 93.25 228 MET A C 1
ATOM 1846 O O . MET A 1 228 ? 7.302 8.552 -15.347 1.00 93.25 228 MET A O 1
ATOM 1850 N N . HIS A 1 229 ? 5.922 7.126 -14.290 1.00 93.12 229 HIS A N 1
ATOM 1851 C CA . HIS A 1 229 ? 6.629 7.213 -13.006 1.00 93.12 229 HIS A CA 1
ATOM 1852 C C . HIS A 1 229 ? 8.046 6.663 -13.082 1.00 93.12 229 HIS A C 1
ATOM 1854 O O . HIS A 1 229 ? 8.964 7.348 -12.646 1.00 93.12 229 HIS A O 1
ATOM 1860 N N . ILE A 1 230 ? 8.253 5.495 -13.695 1.00 94.62 230 ILE A N 1
ATOM 1861 C CA . ILE A 1 230 ? 9.591 4.902 -13.862 1.00 94.62 230 ILE A CA 1
ATOM 1862 C C . ILE A 1 230 ? 10.514 5.860 -14.630 1.00 94.62 230 ILE A C 1
ATOM 1864 O O . ILE A 1 230 ? 11.628 6.138 -14.191 1.00 94.62 230 ILE A O 1
ATOM 1868 N N . LYS A 1 231 ? 10.038 6.448 -15.736 1.00 92.81 231 LYS A N 1
ATOM 1869 C CA . LYS A 1 231 ? 10.803 7.444 -16.505 1.00 92.81 231 LYS A CA 1
ATOM 1870 C C . LYS A 1 231 ? 11.106 8.697 -15.683 1.00 92.81 231 LYS A C 1
ATOM 1872 O O . LYS A 1 231 ? 12.193 9.259 -15.808 1.00 92.81 231 LYS A O 1
ATOM 1877 N N . ASN A 1 232 ? 10.165 9.152 -14.856 1.00 90.00 232 ASN A N 1
ATOM 1878 C CA . ASN A 1 232 ? 10.374 10.305 -13.982 1.00 90.00 232 ASN A CA 1
ATOM 1879 C C . ASN A 1 232 ? 11.409 10.007 -12.890 1.00 90.00 232 ASN A C 1
ATOM 1881 O O . ASN A 1 232 ? 12.290 10.835 -12.673 1.00 90.00 232 ASN A O 1
ATOM 1885 N N . LEU A 1 233 ? 11.348 8.829 -12.262 1.00 91.81 233 LEU A N 1
ATOM 1886 C CA . LEU A 1 233 ? 12.345 8.363 -11.296 1.00 91.81 233 LEU A CA 1
ATOM 1887 C C . LEU A 1 233 ? 13.731 8.294 -11.945 1.00 91.81 233 LEU A C 1
ATOM 1889 O O . LEU A 1 233 ? 14.667 8.906 -11.443 1.00 91.81 233 LEU A O 1
ATOM 1893 N N . HIS A 1 234 ? 13.842 7.675 -13.122 1.00 90.75 234 HIS A N 1
ATOM 1894 C CA . HIS A 1 234 ? 15.097 7.606 -13.872 1.00 90.75 234 HIS A CA 1
ATOM 1895 C C . HIS A 1 234 ? 15.685 8.996 -14.166 1.00 90.75 234 HIS A C 1
ATOM 1897 O O . HIS A 1 234 ? 16.863 9.242 -13.917 1.00 90.75 234 HIS A O 1
ATOM 1903 N N . LYS A 1 235 ? 14.870 9.946 -14.644 1.00 90.19 235 LYS A N 1
ATOM 1904 C CA . LYS A 1 235 ? 15.320 11.328 -14.904 1.00 90.19 235 LYS A CA 1
ATOM 1905 C C . LYS A 1 235 ? 15.815 12.049 -13.650 1.00 90.19 235 LYS A C 1
ATOM 1907 O O . LYS A 1 235 ? 16.626 12.964 -13.762 1.00 90.19 235 LYS A O 1
ATOM 1912 N N . LEU A 1 236 ? 15.300 11.695 -12.478 1.00 86.75 236 LEU A N 1
ATOM 1913 C CA . LEU A 1 236 ? 15.705 12.298 -11.210 1.00 86.75 236 LEU A CA 1
ATOM 1914 C C . LEU A 1 236 ? 16.973 11.657 -10.654 1.00 86.75 236 LEU A C 1
ATOM 1916 O O . LEU A 1 236 ? 17.797 12.368 -10.092 1.00 86.75 236 LEU A O 1
ATOM 1920 N N . THR A 1 237 ? 17.153 10.353 -10.860 1.00 86.75 237 THR A N 1
ATOM 1921 C CA . THR A 1 237 ? 18.345 9.619 -10.425 1.00 86.75 237 THR A CA 1
ATOM 1922 C C . THR A 1 237 ? 19.552 9.881 -11.329 1.00 86.75 237 THR A C 1
ATOM 1924 O O . THR A 1 237 ? 20.642 10.136 -10.829 1.00 86.75 237 THR A O 1
ATOM 1927 N N . TYR A 1 238 ? 19.365 9.865 -12.653 1.00 86.19 238 TYR A N 1
ATOM 1928 C CA . TYR A 1 238 ? 20.456 9.932 -13.641 1.00 86.19 238 TYR A CA 1
ATOM 1929 C C . TYR A 1 238 ? 20.529 11.269 -14.399 1.00 86.19 238 TYR A C 1
ATOM 1931 O O . TYR A 1 238 ? 21.421 11.482 -15.218 1.00 86.19 238 TYR A O 1
ATOM 1939 N N . GLY A 1 239 ? 19.598 12.190 -14.136 1.00 84.94 239 GLY A N 1
ATOM 1940 C CA . GLY A 1 239 ? 19.530 13.507 -14.769 1.00 84.94 239 GLY A CA 1
ATOM 1941 C C . GLY A 1 239 ? 18.550 13.590 -15.947 1.00 84.94 239 GLY A C 1
ATOM 1942 O O . GLY A 1 239 ? 18.274 12.621 -16.655 1.00 84.94 239 GLY A O 1
ATOM 1943 N N . ARG A 1 240 ? 18.014 14.797 -16.182 1.00 82.38 240 ARG A N 1
ATOM 1944 C CA . ARG A 1 240 ? 16.907 15.046 -17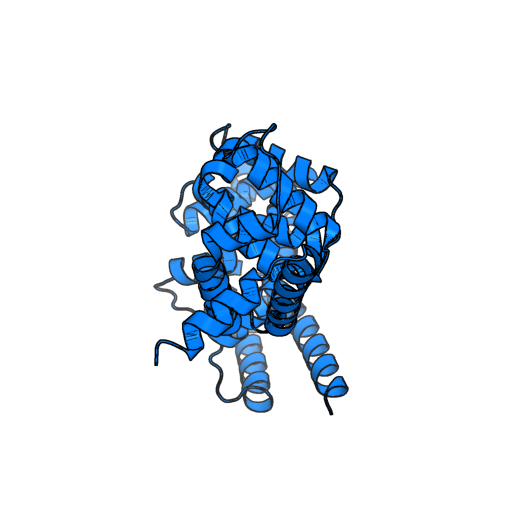.133 1.00 82.38 240 ARG A CA 1
ATOM 1945 C C . ARG A 1 240 ? 17.232 14.724 -18.594 1.00 82.38 240 ARG A C 1
ATOM 1947 O O . ARG A 1 240 ? 16.310 14.440 -19.354 1.00 82.38 240 ARG A O 1
ATOM 1954 N N . ASN A 1 241 ? 18.511 14.777 -18.962 1.00 85.75 241 ASN A N 1
ATOM 1955 C CA . ASN A 1 241 ? 18.985 14.555 -20.329 1.00 85.75 241 ASN A CA 1
ATOM 1956 C C . ASN A 1 241 ? 19.406 13.099 -20.584 1.00 85.75 241 ASN A C 1
ATOM 1958 O O . ASN A 1 241 ? 19.781 12.776 -21.708 1.00 85.75 241 ASN A O 1
ATOM 1962 N N . CYS A 1 242 ? 19.364 12.229 -19.568 1.00 84.56 242 CYS A N 1
ATOM 1963 C CA . CYS A 1 242 ? 19.715 10.825 -19.737 1.00 84.56 242 CYS A CA 1
ATOM 1964 C C . CYS A 1 242 ? 18.611 10.110 -20.543 1.00 84.56 242 CYS A C 1
ATOM 1966 O O . CYS A 1 242 ? 17.447 10.125 -20.113 1.00 84.56 242 CYS A O 1
ATOM 1968 N N . PRO A 1 243 ? 18.922 9.515 -21.712 1.00 86.88 243 PRO A N 1
ATOM 1969 C CA . PRO A 1 243 ? 17.937 8.774 -22.486 1.00 86.88 243 PRO A CA 1
ATOM 1970 C C . PRO A 1 243 ? 17.464 7.555 -21.691 1.00 86.88 243 PRO A C 1
ATOM 1972 O O . PRO A 1 243 ? 18.256 6.859 -21.065 1.00 86.88 243 PRO A O 1
ATOM 1975 N N . PHE A 1 244 ? 16.159 7.291 -21.721 1.00 89.50 244 PHE A N 1
ATOM 1976 C CA . PHE A 1 244 ? 15.589 6.117 -21.069 1.00 89.50 244 PHE A CA 1
ATOM 1977 C C . PHE A 1 244 ? 15.426 4.986 -22.086 1.00 89.50 244 PHE A C 1
ATOM 1979 O O . PHE A 1 244 ? 14.632 5.113 -23.020 1.00 89.50 244 PHE A O 1
ATOM 1986 N N . ASN A 1 245 ? 16.137 3.879 -21.875 1.00 89.88 245 ASN A N 1
ATOM 1987 C CA . ASN A 1 245 ? 15.925 2.616 -22.578 1.00 89.88 245 ASN A CA 1
ATOM 1988 C C . ASN A 1 245 ? 15.461 1.564 -21.562 1.00 89.88 245 ASN A C 1
ATOM 1990 O O . ASN A 1 245 ? 16.152 1.319 -20.575 1.00 89.88 245 ASN A O 1
ATOM 1994 N N . PHE A 1 246 ? 14.287 0.968 -21.789 1.00 89.94 246 PHE A N 1
ATOM 1995 C CA . PHE A 1 246 ? 13.672 0.065 -20.816 1.00 89.94 246 PHE A CA 1
ATOM 1996 C C . PHE A 1 246 ? 14.500 -1.204 -20.615 1.00 89.94 246 PHE A C 1
ATOM 1998 O O . PHE A 1 246 ? 14.798 -1.564 -19.480 1.00 89.94 246 PHE A O 1
ATOM 2005 N N . THR A 1 247 ? 14.926 -1.851 -21.698 1.00 88.88 247 THR A N 1
ATOM 2006 C CA . THR A 1 247 ? 15.735 -3.067 -21.595 1.00 88.88 247 THR A CA 1
ATOM 2007 C C . THR A 1 247 ? 17.064 -2.845 -20.877 1.00 88.88 247 THR A C 1
ATOM 2009 O O . THR A 1 247 ? 17.415 -3.634 -20.001 1.00 88.88 247 THR A O 1
ATOM 2012 N N . ALA A 1 248 ? 17.801 -1.782 -21.208 1.00 87.00 248 ALA A N 1
ATOM 2013 C CA . ALA A 1 248 ? 19.058 -1.454 -20.534 1.00 87.00 248 ALA A CA 1
ATOM 2014 C C . ALA A 1 248 ? 18.829 -1.201 -19.037 1.00 87.00 248 ALA A C 1
ATOM 2016 O O . ALA A 1 248 ? 19.537 -1.756 -18.200 1.00 87.00 248 ALA A O 1
ATOM 2017 N N . PHE A 1 249 ? 17.773 -0.453 -18.711 1.00 88.75 249 PHE A N 1
ATOM 2018 C CA . PHE A 1 249 ? 17.378 -0.169 -17.337 1.00 88.75 249 PHE A CA 1
ATOM 2019 C C . PHE A 1 249 ? 17.052 -1.439 -16.536 1.00 88.75 249 PHE A C 1
ATOM 2021 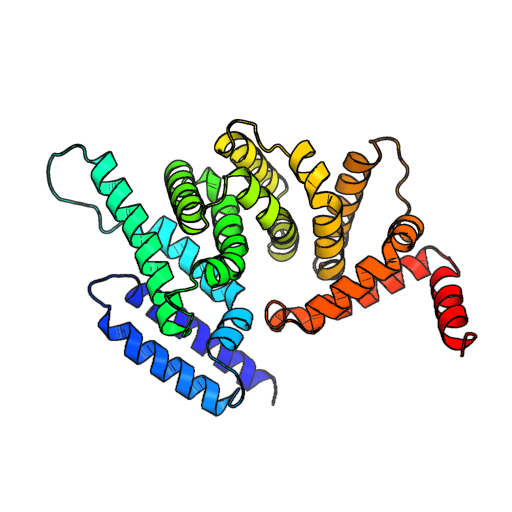O O . PHE A 1 249 ? 17.507 -1.597 -15.405 1.00 88.75 249 PHE A O 1
ATOM 2028 N N . ILE A 1 250 ? 16.297 -2.378 -17.119 1.00 90.19 250 ILE A N 1
ATOM 2029 C CA . ILE A 1 250 ? 16.007 -3.657 -16.462 1.00 90.19 250 ILE A CA 1
ATOM 2030 C C . ILE A 1 250 ? 17.276 -4.500 -16.323 1.00 90.19 250 ILE A C 1
ATOM 2032 O O . ILE A 1 250 ? 17.487 -5.098 -15.271 1.00 90.19 250 ILE A O 1
ATOM 2036 N N . ARG A 1 251 ? 18.132 -4.539 -17.351 1.00 87.25 251 ARG A N 1
ATOM 2037 C CA . ARG A 1 251 ? 19.368 -5.333 -17.356 1.00 87.25 251 ARG A CA 1
ATOM 2038 C C . ARG A 1 251 ? 20.287 -4.982 -16.187 1.00 87.25 251 ARG A C 1
ATOM 2040 O O . ARG A 1 251 ? 20.804 -5.893 -15.549 1.00 87.25 251 ARG A O 1
ATOM 2047 N N . GLU A 1 252 ? 20.448 -3.697 -15.875 1.00 85.94 252 GLU A N 1
ATOM 2048 C CA . GLU A 1 252 ? 21.322 -3.226 -14.787 1.00 85.94 252 GLU A CA 1
ATOM 2049 C C . GLU A 1 252 ? 20.937 -3.776 -13.406 1.00 85.94 252 GLU A C 1
ATOM 2051 O O . GLU A 1 252 ? 21.793 -3.922 -12.538 1.00 85.94 252 GLU A O 1
ATOM 2056 N N . SER A 1 253 ? 19.658 -4.092 -13.187 1.00 87.19 253 SER A N 1
ATOM 2057 C CA . SER A 1 253 ? 19.135 -4.552 -11.893 1.00 87.19 253 SER A CA 1
ATOM 2058 C C . SER A 1 253 ? 18.304 -5.834 -11.998 1.00 87.19 253 SER A C 1
ATOM 2060 O O . SER A 1 253 ? 17.503 -6.129 -11.110 1.00 87.19 253 SER A O 1
ATOM 2062 N N . TYR A 1 254 ? 18.485 -6.612 -13.068 1.00 87.50 254 TYR A N 1
ATOM 2063 C CA . TYR A 1 254 ? 17.592 -7.716 -13.432 1.00 87.50 254 TYR A CA 1
ATOM 2064 C C . TYR A 1 254 ? 17.427 -8.743 -12.307 1.00 87.50 254 TYR A C 1
ATOM 2066 O O . TYR A 1 254 ? 16.306 -9.058 -11.907 1.00 87.50 254 TYR A O 1
ATOM 2074 N N . LEU A 1 255 ? 18.544 -9.212 -11.739 1.00 87.62 255 LEU A N 1
ATOM 2075 C CA . LEU A 1 255 ? 18.526 -10.176 -10.639 1.00 87.62 255 LEU A CA 1
ATOM 2076 C C . LEU A 1 255 ? 17.830 -9.606 -9.395 1.00 87.62 255 LEU A C 1
ATOM 2078 O O . LEU A 1 255 ? 17.022 -10.294 -8.774 1.00 87.62 255 LEU A O 1
ATOM 2082 N N . GLY A 1 256 ? 18.103 -8.344 -9.056 1.00 91.75 256 GLY A N 1
ATOM 2083 C CA . GLY A 1 256 ? 17.463 -7.665 -7.930 1.00 91.75 256 GLY A CA 1
ATOM 2084 C C . GLY A 1 256 ? 15.947 -7.581 -8.107 1.00 91.75 256 GLY A C 1
ATOM 2085 O O . GLY A 1 256 ? 15.196 -7.956 -7.206 1.00 91.75 256 GLY A O 1
ATOM 2086 N N . ILE A 1 257 ? 15.490 -7.186 -9.297 1.00 93.50 257 ILE A N 1
ATOM 2087 C CA . ILE A 1 257 ? 14.069 -7.129 -9.652 1.00 93.50 257 ILE A CA 1
ATOM 2088 C C . ILE A 1 257 ? 13.427 -8.516 -9.505 1.00 93.50 257 ILE A C 1
ATOM 2090 O O . ILE A 1 257 ? 12.408 -8.646 -8.824 1.00 93.50 257 ILE A O 1
ATOM 2094 N N . LEU A 1 258 ? 14.030 -9.568 -10.071 1.00 92.38 258 LEU A N 1
ATOM 2095 C CA . LEU A 1 258 ? 13.505 -10.935 -9.969 1.00 92.38 258 LEU A CA 1
ATOM 2096 C C . LEU A 1 258 ? 13.411 -11.434 -8.522 1.00 92.38 258 LEU A C 1
ATOM 2098 O O . LEU A 1 258 ? 12.416 -12.064 -8.156 1.00 92.38 258 LEU A O 1
ATOM 2102 N N . LEU A 1 259 ? 14.412 -11.143 -7.686 1.00 93.81 259 LEU A N 1
ATOM 2103 C CA . LEU A 1 259 ? 14.392 -11.508 -6.269 1.00 93.81 259 LEU A CA 1
ATOM 2104 C C . LEU A 1 259 ? 13.243 -10.818 -5.527 1.00 93.81 259 LEU A C 1
ATOM 2106 O O . LEU A 1 259 ? 12.552 -11.470 -4.742 1.00 93.81 259 LEU A O 1
ATOM 2110 N N . HIS A 1 260 ? 12.967 -9.547 -5.828 1.00 94.56 260 HIS A N 1
ATOM 2111 C CA . HIS A 1 260 ? 11.814 -8.850 -5.262 1.00 94.56 260 HIS A CA 1
ATOM 2112 C C . HIS A 1 260 ? 10.475 -9.415 -5.747 1.00 94.56 260 HIS A C 1
ATOM 2114 O O . HIS A 1 260 ? 9.557 -9.557 -4.940 1.00 94.56 260 HIS A O 1
ATOM 2120 N N . PHE A 1 261 ? 10.341 -9.781 -7.028 1.00 94.56 261 PHE A N 1
ATOM 2121 C CA . PHE A 1 261 ? 9.150 -10.492 -7.519 1.00 94.56 261 PHE A CA 1
ATOM 2122 C C . PHE A 1 261 ? 8.959 -11.826 -6.796 1.00 94.56 261 PHE A C 1
ATOM 2124 O O . PHE A 1 261 ? 7.864 -12.107 -6.313 1.00 94.56 261 PHE A O 1
ATOM 2131 N N . ARG A 1 262 ? 10.023 -12.626 -6.660 1.00 94.44 262 ARG A N 1
ATOM 2132 C CA . ARG A 1 262 ? 9.979 -13.897 -5.928 1.00 94.44 262 ARG A CA 1
ATOM 2133 C C . ARG A 1 262 ? 9.554 -13.690 -4.478 1.00 94.44 262 ARG A C 1
ATOM 2135 O O . ARG A 1 262 ? 8.723 -14.451 -3.987 1.00 94.44 262 ARG A O 1
ATOM 2142 N N . GLN A 1 263 ? 10.112 -12.693 -3.794 1.00 94.44 263 GLN A N 1
ATOM 2143 C CA . GLN A 1 263 ? 9.741 -12.386 -2.416 1.00 94.44 263 GLN A CA 1
ATOM 2144 C C . GLN A 1 263 ? 8.262 -12.001 -2.325 1.00 94.44 263 GLN A C 1
ATOM 2146 O O . GLN A 1 263 ? 7.533 -12.616 -1.554 1.00 94.44 263 GLN A O 1
ATOM 2151 N N . ALA A 1 264 ? 7.804 -11.058 -3.152 1.00 93.81 264 ALA A N 1
ATOM 2152 C CA . ALA A 1 264 ? 6.420 -10.591 -3.136 1.00 93.81 264 ALA A CA 1
ATOM 2153 C C . ALA A 1 264 ? 5.420 -11.718 -3.446 1.00 93.81 264 ALA A C 1
ATOM 2155 O O . ALA A 1 264 ? 4.421 -11.858 -2.752 1.00 93.81 264 ALA A O 1
ATOM 2156 N N . ILE A 1 265 ? 5.712 -12.586 -4.421 1.00 93.31 265 ILE A N 1
ATOM 2157 C CA . ILE A 1 265 ? 4.843 -13.722 -4.769 1.00 93.31 265 ILE A CA 1
ATOM 2158 C C . ILE A 1 265 ? 4.659 -14.679 -3.583 1.00 93.31 265 ILE A C 1
ATOM 2160 O O . ILE A 1 265 ? 3.571 -15.223 -3.404 1.00 93.31 265 ILE A O 1
ATOM 2164 N N . ASN A 1 266 ? 5.686 -14.883 -2.759 1.00 92.44 266 ASN A N 1
ATOM 2165 C CA . ASN A 1 266 ? 5.626 -15.823 -1.637 1.00 92.44 266 ASN A CA 1
ATOM 2166 C C . ASN A 1 266 ? 5.103 -15.201 -0.334 1.00 92.44 266 ASN A C 1
ATOM 2168 O O . ASN A 1 266 ? 4.829 -15.927 0.617 1.00 92.44 266 ASN A O 1
ATOM 2172 N N . ASP A 1 267 ? 4.926 -13.886 -0.292 1.00 92.56 267 ASP A N 1
ATOM 2173 C CA . ASP A 1 267 ? 4.546 -13.139 0.901 1.00 92.56 267 ASP A CA 1
ATOM 2174 C C . ASP A 1 267 ? 3.017 -12.986 1.006 1.00 92.56 267 ASP A C 1
ATOM 2176 O O . ASP A 1 267 ? 2.331 -12.701 0.020 1.00 92.56 267 ASP A O 1
ATOM 2180 N N . ASP A 1 268 ? 2.460 -13.192 2.205 1.00 91.12 268 ASP A N 1
ATOM 2181 C CA . ASP A 1 268 ? 1.017 -13.081 2.459 1.00 91.12 268 ASP A CA 1
ATOM 2182 C C . ASP A 1 268 ? 0.489 -11.655 2.247 1.00 91.12 268 ASP A C 1
ATOM 2184 O O . ASP A 1 268 ? -0.679 -11.480 1.898 1.00 91.12 268 ASP A O 1
ATOM 2188 N N . ARG A 1 269 ? 1.349 -10.637 2.372 1.00 91.38 269 ARG A N 1
ATOM 2189 C CA . ARG A 1 269 ? 0.993 -9.227 2.144 1.00 91.38 269 ARG A CA 1
ATOM 2190 C C . ARG A 1 269 ? 0.547 -8.942 0.714 1.00 91.38 269 ARG A C 1
ATOM 2192 O O . ARG A 1 269 ? -0.194 -7.990 0.500 1.00 91.38 269 ARG A O 1
ATOM 2199 N N . PHE A 1 270 ? 0.972 -9.767 -0.242 1.00 91.81 270 PHE A N 1
ATOM 2200 C CA . PHE A 1 270 ? 0.621 -9.634 -1.656 1.00 91.81 270 PHE A CA 1
ATOM 2201 C C . PHE A 1 270 ? -0.259 -10.786 -2.150 1.00 91.81 270 PHE A C 1
ATOM 2203 O O . PHE A 1 270 ? -0.393 -10.976 -3.356 1.00 91.81 270 PHE A O 1
ATOM 2210 N N . TYR A 1 271 ? -0.857 -11.579 -1.252 1.00 91.31 271 TYR A N 1
ATOM 2211 C CA . TYR A 1 271 ? -1.595 -12.790 -1.626 1.00 91.31 271 TYR A CA 1
ATOM 2212 C C . TYR A 1 271 ? -2.695 -12.526 -2.665 1.00 91.31 271 TYR A C 1
ATOM 2214 O O . TYR A 1 271 ? -2.720 -13.178 -3.710 1.00 91.31 271 TYR A O 1
ATOM 2222 N N . ASP A 1 272 ? -3.552 -11.533 -2.411 1.00 89.06 272 ASP A N 1
ATOM 2223 C CA . ASP A 1 272 ? -4.638 -11.146 -3.322 1.00 89.06 272 ASP A CA 1
ATOM 2224 C C . ASP A 1 272 ? -4.105 -10.465 -4.609 1.00 89.06 272 ASP A C 1
ATOM 2226 O O . ASP A 1 272 ? -4.809 -10.383 -5.614 1.00 89.06 272 ASP A O 1
ATOM 2230 N N . GLU A 1 273 ? -2.841 -10.026 -4.616 1.00 92.31 273 GLU A N 1
ATOM 2231 C CA . GLU A 1 273 ? -2.178 -9.332 -5.730 1.00 92.31 273 GLU A CA 1
ATOM 2232 C C . GLU A 1 273 ? -1.253 -10.255 -6.548 1.00 92.31 273 GLU A C 1
ATOM 2234 O O . GLU A 1 273 ? -0.683 -9.832 -7.552 1.00 92.31 273 GLU A O 1
ATOM 2239 N N . ARG A 1 274 ? -1.132 -11.546 -6.205 1.00 93.94 274 ARG A N 1
ATOM 2240 C CA . ARG A 1 274 ? -0.238 -12.496 -6.903 1.00 93.94 274 ARG A CA 1
ATOM 2241 C C . ARG A 1 274 ? -0.473 -12.563 -8.410 1.00 93.94 274 ARG A C 1
ATOM 2243 O O . ARG A 1 274 ? 0.486 -12.653 -9.174 1.00 93.94 274 ARG A O 1
ATOM 2250 N N . LEU A 1 275 ? -1.729 -12.484 -8.850 1.00 94.69 275 LEU A N 1
ATOM 2251 C CA . LEU A 1 275 ? -2.050 -12.456 -10.278 1.00 94.69 275 LEU A CA 1
ATOM 2252 C C . LEU A 1 275 ? -1.512 -11.188 -10.959 1.00 94.69 275 LEU A C 1
ATOM 2254 O O . LEU A 1 275 ? -1.020 -11.266 -12.084 1.00 94.69 275 LEU A O 1
ATOM 2258 N N . ILE A 1 276 ? -1.565 -10.044 -10.272 1.00 95.94 276 ILE A N 1
ATOM 2259 C CA . ILE A 1 276 ? -1.011 -8.769 -10.746 1.00 95.94 276 ILE A CA 1
ATOM 2260 C C . ILE A 1 276 ? 0.511 -8.866 -10.837 1.00 95.94 276 ILE A C 1
ATOM 2262 O O . ILE A 1 276 ? 1.077 -8.481 -11.859 1.00 95.94 276 ILE A O 1
ATOM 2266 N N . LEU A 1 277 ? 1.167 -9.447 -9.827 1.00 96.50 277 LEU A N 1
ATOM 2267 C CA . LEU A 1 277 ? 2.618 -9.649 -9.822 1.00 96.50 277 LEU A CA 1
ATOM 2268 C C . LEU A 1 277 ? 3.071 -10.506 -11.011 1.00 96.50 277 LEU A C 1
ATOM 2270 O O . LEU A 1 277 ? 3.949 -10.099 -11.769 1.00 96.50 277 LEU A O 1
ATOM 2274 N N . VAL A 1 278 ? 2.450 -11.672 -11.219 1.00 95.50 278 VAL A N 1
ATOM 2275 C CA . VAL A 1 278 ? 2.803 -12.568 -12.335 1.00 95.50 278 VAL A CA 1
ATOM 2276 C C . VAL A 1 278 ? 2.527 -11.898 -13.681 1.00 95.50 278 VAL A C 1
ATOM 2278 O O . VAL A 1 278 ? 3.390 -11.898 -14.557 1.00 95.50 278 VAL A O 1
ATOM 2281 N N . SER A 1 279 ? 1.363 -11.263 -13.834 1.00 97.00 279 SER A N 1
ATOM 2282 C CA . SER A 1 279 ? 0.998 -10.563 -15.073 1.00 97.00 279 SER A CA 1
ATOM 2283 C C . SER A 1 279 ? 1.953 -9.408 -15.381 1.00 97.00 279 SER A C 1
ATOM 2285 O O . SER A 1 279 ? 2.327 -9.200 -16.536 1.00 97.00 279 SER A O 1
ATOM 2287 N N . SER A 1 280 ? 2.394 -8.678 -14.356 1.00 97.19 280 SER A N 1
ATOM 2288 C CA . SER A 1 280 ? 3.359 -7.589 -14.503 1.00 97.19 280 SER A CA 1
ATOM 2289 C C . SER A 1 280 ? 4.747 -8.104 -14.871 1.00 97.19 280 SER A C 1
ATOM 2291 O O . SER A 1 280 ? 5.377 -7.536 -15.759 1.00 97.19 280 SER A O 1
ATOM 2293 N N . LEU A 1 281 ? 5.198 -9.221 -14.291 1.00 95.44 281 LEU A N 1
ATOM 2294 C CA . LEU A 1 281 ? 6.451 -9.865 -14.692 1.00 95.44 281 LEU A CA 1
ATOM 2295 C C . LEU A 1 281 ? 6.411 -10.310 -16.162 1.00 95.44 281 LEU A C 1
ATOM 2297 O O . LEU A 1 281 ? 7.334 -10.012 -16.922 1.00 95.44 281 LEU A O 1
ATOM 2301 N N . CYS A 1 282 ? 5.318 -10.950 -16.594 1.00 94.31 282 CYS A N 1
ATOM 2302 C CA . CYS A 1 282 ? 5.115 -11.305 -18.001 1.00 94.31 282 CYS A CA 1
ATOM 2303 C C . CYS A 1 282 ? 5.148 -10.066 -18.906 1.00 94.31 282 CYS A C 1
ATOM 2305 O O . CYS A 1 282 ? 5.712 -10.108 -20.000 1.00 94.31 282 CYS A O 1
ATOM 2307 N N . LYS A 1 283 ? 4.579 -8.947 -18.447 1.00 94.81 283 LYS A N 1
ATOM 2308 C CA . LYS A 1 283 ? 4.583 -7.685 -19.185 1.00 94.81 283 LYS A CA 1
ATOM 2309 C C . LYS A 1 283 ? 5.988 -7.098 -19.323 1.00 94.81 283 LYS A C 1
ATOM 2311 O O . LYS A 1 283 ? 6.350 -6.692 -20.424 1.00 94.81 283 LYS A O 1
ATOM 2316 N N . VAL A 1 284 ? 6.793 -7.118 -18.258 1.00 93.81 284 VAL A N 1
ATOM 2317 C CA . VAL A 1 284 ? 8.210 -6.714 -18.304 1.00 93.81 284 VAL A CA 1
ATOM 2318 C C . VAL A 1 284 ? 8.963 -7.534 -19.354 1.00 93.81 284 VAL A C 1
ATOM 2320 O O . VAL A 1 284 ? 9.632 -6.960 -20.211 1.00 93.81 284 VAL A O 1
ATOM 2323 N N . MET A 1 285 ? 8.802 -8.861 -19.348 1.00 90.69 285 MET A N 1
ATOM 2324 C CA . MET A 1 285 ? 9.433 -9.744 -20.339 1.00 90.69 285 MET A CA 1
ATOM 2325 C C . MET A 1 285 ? 8.976 -9.431 -21.770 1.00 90.69 285 MET A C 1
ATOM 2327 O O . MET A 1 285 ? 9.795 -9.374 -22.686 1.00 90.69 285 MET A O 1
ATOM 2331 N N . ALA A 1 286 ? 7.679 -9.183 -21.970 1.00 90.62 286 ALA A N 1
ATOM 2332 C CA . ALA A 1 286 ? 7.140 -8.820 -23.276 1.00 90.62 286 ALA A CA 1
ATOM 2333 C C . ALA A 1 286 ? 7.717 -7.491 -23.790 1.00 90.62 286 ALA A C 1
ATOM 2335 O O . ALA A 1 286 ? 8.079 -7.405 -24.960 1.00 90.62 286 ALA A O 1
ATOM 2336 N N . MET A 1 287 ? 7.852 -6.479 -22.928 1.00 90.88 287 MET A N 1
ATOM 2337 C CA . MET A 1 287 ? 8.438 -5.187 -23.302 1.00 90.88 287 MET A CA 1
ATOM 2338 C C . MET A 1 287 ? 9.915 -5.314 -23.697 1.00 90.88 287 MET A C 1
ATOM 2340 O O . MET A 1 287 ? 10.316 -4.755 -24.711 1.00 90.88 287 MET A O 1
ATOM 2344 N N . ILE A 1 288 ? 10.700 -6.116 -22.971 1.00 88.62 288 ILE A N 1
ATOM 2345 C CA . ILE A 1 288 ? 12.101 -6.407 -23.329 1.00 88.62 288 ILE A CA 1
ATOM 2346 C C . ILE A 1 288 ? 12.202 -7.094 -24.698 1.00 88.62 288 ILE A C 1
ATOM 2348 O O . ILE A 1 288 ? 13.092 -6.794 -25.494 1.00 88.62 288 ILE A O 1
ATOM 2352 N N . LYS A 1 289 ? 11.279 -8.020 -24.987 1.00 84.50 289 LYS A N 1
ATOM 2353 C CA . LYS A 1 289 ? 11.232 -8.712 -26.278 1.00 84.50 289 LYS A CA 1
ATOM 2354 C C . LYS A 1 289 ? 10.874 -7.761 -27.424 1.00 84.50 289 LYS A C 1
ATOM 2356 O O . LYS A 1 289 ? 11.446 -7.868 -28.503 1.00 84.50 289 LYS A O 1
ATOM 2361 N N . VAL A 1 290 ? 9.940 -6.835 -27.196 1.00 84.00 290 VAL A N 1
ATOM 2362 C CA . VAL A 1 290 ? 9.534 -5.820 -28.186 1.00 84.00 290 VAL A CA 1
ATOM 2363 C C . VAL A 1 290 ? 10.668 -4.842 -28.497 1.00 84.00 290 VAL A C 1
ATOM 2365 O O . VAL A 1 290 ? 10.803 -4.442 -29.650 1.00 84.00 290 VAL A O 1
ATOM 2368 N N . ASP A 1 291 ? 11.523 -4.523 -27.521 1.00 79.44 291 ASP A N 1
ATOM 2369 C CA . ASP A 1 291 ? 12.741 -3.729 -27.743 1.00 79.44 291 ASP A CA 1
ATOM 2370 C C . ASP A 1 291 ? 13.750 -4.426 -28.691 1.00 79.44 291 ASP A C 1
ATOM 2372 O O . ASP A 1 291 ? 14.726 -3.803 -29.110 1.00 79.44 291 ASP A O 1
ATOM 2376 N N . GLY A 1 292 ? 13.522 -5.696 -29.059 1.00 64.38 292 GLY A N 1
ATOM 2377 C CA . GLY A 1 292 ? 14.297 -6.413 -30.075 1.00 64.38 292 GLY A CA 1
ATOM 2378 C C . GLY A 1 292 ? 15.675 -6.862 -29.596 1.00 64.38 292 GLY A C 1
ATOM 2379 O O . GLY A 1 292 ? 16.605 -6.942 -30.395 1.00 64.38 292 GLY A O 1
ATOM 2380 N N . THR A 1 293 ? 15.828 -7.111 -28.293 1.00 70.69 293 THR A N 1
ATOM 2381 C CA . THR A 1 293 ? 17.100 -7.556 -27.710 1.00 70.69 293 THR A CA 1
ATOM 2382 C C . THR A 1 293 ? 17.117 -9.062 -27.451 1.00 70.69 293 THR A C 1
ATOM 2384 O O . THR A 1 293 ? 16.147 -9.608 -26.929 1.00 70.69 293 THR A O 1
ATOM 2387 N N . ASP A 1 294 ? 18.264 -9.705 -27.681 1.00 73.56 294 ASP A N 1
ATOM 2388 C CA . ASP A 1 294 ? 18.496 -11.123 -27.343 1.00 73.56 294 ASP A CA 1
ATOM 2389 C C . ASP A 1 294 ? 18.742 -11.338 -25.834 1.00 73.56 294 ASP A C 1
ATOM 2391 O O . ASP A 1 294 ? 19.240 -12.377 -25.412 1.00 73.56 294 ASP A O 1
ATOM 2395 N N . PHE A 1 295 ? 18.447 -10.343 -24.988 1.00 78.62 295 PHE A N 1
ATOM 2396 C CA . PHE A 1 295 ? 18.812 -10.354 -23.569 1.00 78.62 295 PHE A CA 1
ATOM 2397 C C . PHE A 1 295 ? 18.223 -11.548 -22.812 1.00 78.62 295 PHE A C 1
ATOM 2399 O O . PHE A 1 295 ? 18.932 -12.215 -22.065 1.00 78.62 295 PHE A O 1
ATOM 2406 N N . LEU A 1 296 ? 16.929 -11.819 -22.999 1.00 77.00 296 LEU A N 1
ATOM 2407 C CA . LEU A 1 296 ? 16.259 -12.925 -22.310 1.00 77.00 296 LEU A CA 1
ATOM 2408 C C . LEU A 1 296 ? 16.768 -14.284 -22.801 1.00 77.00 296 LEU A C 1
ATOM 2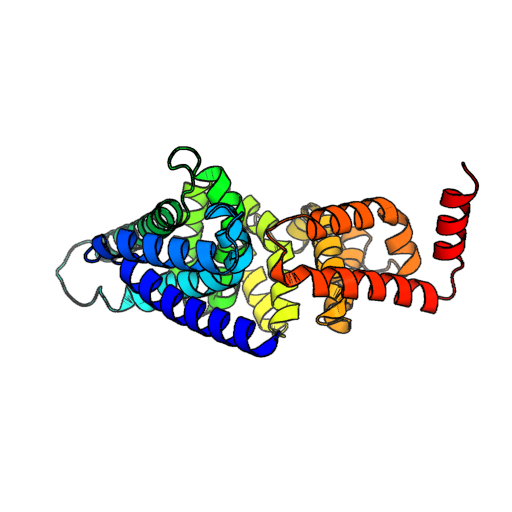410 O O . LEU A 1 296 ? 16.894 -15.206 -21.997 1.00 77.00 296 LEU A O 1
ATOM 2414 N N . ASP A 1 297 ? 17.102 -14.382 -24.088 1.00 73.50 297 ASP A N 1
ATOM 2415 C CA . ASP A 1 297 ? 17.640 -15.600 -24.691 1.00 73.50 297 ASP A CA 1
ATOM 2416 C C . ASP A 1 297 ? 19.072 -15.869 -24.199 1.00 73.50 297 ASP A C 1
ATOM 2418 O O . ASP A 1 297 ? 19.393 -17.001 -23.847 1.00 73.50 297 ASP A O 1
ATOM 2422 N N . GLN A 1 298 ? 19.903 -14.827 -24.068 1.00 72.19 298 GLN A N 1
ATOM 2423 C CA . GLN A 1 298 ? 21.248 -14.912 -23.481 1.00 72.19 298 GLN A CA 1
ATOM 2424 C C . GLN A 1 298 ? 21.209 -15.337 -22.011 1.00 72.19 298 GLN A C 1
ATOM 2426 O O . GLN A 1 298 ? 21.911 -16.265 -21.624 1.00 72.19 298 GLN A O 1
ATOM 2431 N N . VAL A 1 299 ? 20.352 -14.708 -21.200 1.00 68.00 299 VAL A N 1
ATOM 2432 C CA . VAL A 1 299 ? 20.214 -15.056 -19.777 1.00 68.00 299 VAL A CA 1
ATOM 2433 C C . VAL A 1 299 ? 19.678 -16.477 -19.602 1.00 68.00 299 VAL A C 1
ATOM 2435 O O . VAL A 1 299 ? 20.153 -17.209 -18.739 1.00 68.00 299 VAL A O 1
ATOM 2438 N N . GLY A 1 300 ? 18.701 -16.889 -20.416 1.00 62.72 300 GLY A N 1
ATOM 2439 C CA . GLY A 1 300 ? 18.216 -18.267 -20.418 1.00 62.72 300 GLY A CA 1
ATOM 2440 C C . GLY A 1 300 ? 19.336 -19.249 -20.761 1.00 62.72 300 GLY A C 1
ATOM 2441 O O . GLY A 1 300 ? 19.550 -20.210 -20.028 1.00 62.72 300 GLY A O 1
ATOM 2442 N N . PHE A 1 301 ? 20.093 -18.976 -21.825 1.00 54.78 301 PHE A N 1
ATOM 2443 C CA . PHE A 1 301 ? 21.214 -19.812 -22.251 1.00 54.78 301 PHE A CA 1
ATOM 2444 C C . PHE A 1 301 ? 22.279 -19.947 -21.153 1.00 54.78 301 PHE A C 1
ATOM 2446 O O . PHE A 1 301 ? 22.611 -21.064 -20.779 1.00 54.78 301 PHE A O 1
ATOM 2453 N N . GLU A 1 302 ? 22.732 -18.844 -20.551 1.00 59.06 302 GLU A N 1
ATOM 2454 C CA . GLU A 1 302 ? 23.748 -18.851 -19.485 1.00 59.06 302 GLU A CA 1
ATOM 2455 C C . GLU A 1 302 ? 23.332 -19.627 -18.225 1.00 59.06 302 GLU A C 1
ATOM 2457 O O . GLU A 1 302 ? 24.195 -20.173 -17.535 1.00 59.06 302 GLU A O 1
ATOM 2462 N N . ILE A 1 303 ? 22.033 -19.698 -17.918 1.00 58.34 303 ILE A N 1
ATOM 2463 C CA . ILE A 1 303 ? 21.513 -20.487 -16.791 1.00 58.34 303 ILE A CA 1
ATOM 2464 C C . ILE A 1 303 ? 21.517 -21.987 -17.119 1.00 58.34 303 ILE A C 1
ATOM 2466 O O . ILE A 1 303 ? 21.807 -22.792 -16.241 1.00 58.34 303 ILE A O 1
ATOM 2470 N N . PHE A 1 304 ? 21.223 -22.368 -18.366 1.00 46.94 304 PHE A N 1
ATOM 2471 C CA . PHE A 1 304 ? 21.109 -23.774 -18.779 1.00 46.94 304 PHE A CA 1
ATOM 2472 C C . PHE A 1 304 ? 22.400 -24.381 -19.349 1.00 46.94 304 PHE A C 1
ATOM 2474 O O . PHE A 1 304 ? 22.459 -25.593 -19.532 1.00 46.94 304 PHE A O 1
ATOM 2481 N N . THR A 1 305 ? 23.428 -23.581 -19.643 1.00 46.28 305 THR A N 1
ATOM 2482 C CA . THR A 1 305 ? 24.723 -24.078 -20.147 1.00 46.28 305 THR A CA 1
ATOM 2483 C C . THR A 1 305 ? 25.855 -24.047 -19.125 1.00 46.28 305 THR A C 1
ATOM 2485 O O . THR A 1 305 ? 26.965 -24.448 -19.459 1.00 46.28 305 THR A O 1
ATOM 2488 N N . ASN A 1 306 ? 25.599 -23.562 -17.906 1.00 46.34 306 ASN A N 1
ATOM 2489 C CA . ASN A 1 306 ? 26.549 -23.604 -16.787 1.00 46.34 306 ASN A CA 1
ATOM 2490 C C . ASN A 1 306 ? 26.212 -24.701 -15.751 1.00 46.34 306 ASN A C 1
ATOM 2492 O O . ASN A 1 306 ? 26.685 -24.621 -14.616 1.00 46.34 306 ASN A O 1
ATOM 2496 N N . GLU A 1 307 ? 25.417 -25.710 -16.133 1.00 42.91 307 GLU A N 1
ATOM 2497 C CA . GLU A 1 307 ? 25.354 -27.011 -15.437 1.00 42.91 307 GLU A CA 1
ATOM 2498 C C . GLU A 1 307 ? 26.425 -27.977 -15.964 1.00 42.91 307 GLU A C 1
ATOM 2500 O O . GLU A 1 307 ? 26.548 -28.115 -17.205 1.00 42.91 307 GLU A O 1
#

Radius of gyration: 21.8 Å; chains: 1; bounding box: 48×52×59 Å

Foldseek 3Di:
DPPVVVVVVVVLLVVLLVLLLQCLPPVVVVSLVVSLVSLQVVCVVPPVPDQLLLVCLLCLLVNLLSVLCSLQPVLVVVPPDDDDDPSVVVSLVVSLVSLVSSLVSVCSSSVNDPVPLLVVLLSNLLSNLLSLLLCCVVRVVSSLSSLVSSCVSNVHDLQVSCLSNVLVNLVCCLQVVDDPVSVVSSQVSSCVSNVNPDHPLVSLCVCVVVSLLSLLQQCVSPVVSSVVVNLVSCCSNVNVPDDDDLLVVCVVCVVVSVVVLVVLLPGSNCVVVNVSRVVSVVVSVVSNVVSVDCVVVVVVCVVVVVD

Sequence (307 aa):
MGSSNSQNDNLFLICLNHLLNIAIISDYAFVVAEIKHAIEDRMEKYSSNLHPRQWFLRKKKYIMENLTKRIIFEYSEGTRSLETGSFSEIVDERFEGSIEYALSVLVEIFDFSKDDIESFMRDVCPEIVTSLLLDCIAEKEKVQLALNTIARLRRVQPEILMEESLPLLLVKHLFKDLSIQVMQNALNFISFYTKGGCNWSTLVSKKAYECTVCLLQHLCVHEEKAMMHIKNLHKLTYGRNCPFNFTAFIRESYLGILLHFRQAINDDRFYDERLILVSSLCKVMAMIKVDGTDFLDQVGFEIFTNE

Secondary structure (DSSP, 8-state):
-HHHHHHHHHHHHHHHHHHHHHHTSGGGTTHHHHHHHHHHHHHHHH-TT--HHHHHHHHHHHHHHHHHHHHHHHTTSTT-----S-HHHHHHHHHHHHHHHHHHHHHHHTT--TT-HHHHHHHHHHHHHHHHHHTTTTSHHHHHHHHHHHHHHHT--HHHHHHHHHHHHHHHHHHTT--HHHHHHHHHHHHHHTTTS--HHHHHHHHHHHHHHHHHHTTTT-HHHHHHHHHHHHHHHH-TTSPP-HHHHHHHTHHHHHHHHHHHHHSGGGGGGHHHHHHHHHHHHHHHHHTT-THHHHHHHHHHS--